Protein AF-A0A8D0GNV2-F1 (afdb_monomer_lite)

pLDDT: mean 75.54, std 15.0, range [44.06, 96.12]

Organism: Sphenodon punctatus (NCBI:txid8508)

InterPro domains:
  IPR001870 B30.2/SPRY domain [PS50188] (128-280)
  IPR003877 SPRY domain [PF00622] (202-280)
  IPR003879 Butyrophylin-like, SPRY domain [PR01407] (144-161)
  IPR003879 Butyrophylin-like, SPRY domain [PR01407] (161-178)
  IPR003879 Butyrophylin-like, SPRY domain [PR01407] (185-209)
  IPR003879 Butyrophylin-like, SPRY domain [PR01407] (215-228)
  IPR003879 Butyrophylin-like, SPRY domain [PR01407] (258-280)
  IPR006574 SPRY-associated [PF13765] (148-198)
  IPR006574 SPRY-associated [SM00589] (145-199)
  IPR013320 Concanavalin A-like lectin/glucanase domain superfamily [SSF49899] (143-280)
  IPR043136 B30.2/SPRY domain superfamily [G3DSA:2.60.120.920] (133-280)
  IPR050143 Tripartite motif-containing [PTHR24103] (1-280)

Structure (mmCIF, N/CA/C/O backbone):
data_AF-A0A8D0GNV2-F1
#
_entry.id   AF-A0A8D0GNV2-F1
#
loop_
_atom_site.group_PDB
_atom_site.id
_atom_site.type_symbol
_atom_site.label_atom_id
_atom_site.label_alt_id
_atom_site.label_comp_id
_atom_site.label_asym_id
_atom_site.label_entity_id
_atom_site.label_seq_id
_atom_site.pdbx_PDB_ins_code
_atom_site.Cartn_x
_atom_site.Cartn_y
_atom_site.Cartn_z
_atom_site.occupancy
_atom_site.B_iso_or_equiv
_atom_site.auth_seq_id
_atom_site.auth_comp_id
_atom_site.auth_asym_id
_atom_site.auth_atom_id
_atom_site.pdbx_PDB_model_num
ATOM 1 N N . MET A 1 1 ? 29.783 -13.322 25.923 1.00 49.00 1 MET A N 1
ATOM 2 C CA . MET A 1 1 ? 28.789 -13.256 24.825 1.00 49.00 1 MET A CA 1
ATOM 3 C C . MET A 1 1 ? 27.425 -13.725 25.307 1.00 49.00 1 MET A C 1
ATOM 5 O O . MET A 1 1 ? 26.490 -12.959 25.177 1.00 49.00 1 MET A O 1
ATOM 9 N N . HIS A 1 2 ? 27.331 -14.906 25.928 1.00 44.06 2 HIS A N 1
ATOM 10 C CA . HIS A 1 2 ? 26.087 -15.421 26.517 1.00 44.06 2 HIS A CA 1
ATOM 11 C C . HIS A 1 2 ? 25.470 -14.477 27.568 1.00 44.06 2 HIS A C 1
ATOM 13 O O . HIS A 1 2 ? 24.363 -14.003 27.370 1.00 44.06 2 HIS A O 1
ATOM 19 N N . GLN A 1 3 ? 26.258 -14.059 28.562 1.00 46.09 3 GLN A N 1
ATOM 20 C CA . GLN A 1 3 ? 25.832 -13.119 29.610 1.00 46.09 3 GLN A CA 1
ATOM 21 C C . GLN A 1 3 ? 25.296 -11.775 29.074 1.00 46.09 3 GLN A C 1
ATOM 23 O O . GLN A 1 3 ? 24.331 -11.229 29.586 1.00 46.09 3 GLN A O 1
ATOM 28 N N . PHE A 1 4 ? 25.877 -11.262 27.985 1.00 49.34 4 PHE A N 1
ATOM 29 C CA . PHE A 1 4 ? 25.400 -10.031 27.344 1.00 49.34 4 PHE A CA 1
ATOM 30 C C . PHE A 1 4 ? 24.047 -10.228 26.643 1.00 49.34 4 PHE A C 1
ATOM 32 O O . PHE A 1 4 ? 23.228 -9.316 26.616 1.00 49.34 4 PHE A O 1
ATOM 39 N N . LEU A 1 5 ? 23.808 -11.404 26.056 1.00 49.59 5 LEU A N 1
ATOM 40 C CA . LEU A 1 5 ? 22.528 -11.720 25.418 1.00 49.59 5 LEU A CA 1
ATOM 41 C C . LEU A 1 5 ? 21.425 -11.897 26.465 1.00 49.59 5 LEU A C 1
ATOM 43 O O . LEU A 1 5 ? 20.351 -11.336 26.282 1.00 49.59 5 LEU A O 1
ATOM 47 N N . GLU A 1 6 ? 21.724 -12.573 27.576 1.00 51.38 6 GLU A N 1
ATOM 48 C CA . GLU A 1 6 ? 20.807 -12.712 28.716 1.00 51.38 6 GLU A CA 1
ATOM 49 C C . GLU A 1 6 ? 20.430 -11.345 29.311 1.00 51.38 6 GLU A C 1
ATOM 51 O O . GLU A 1 6 ? 19.261 -11.086 29.591 1.00 51.38 6 GLU A O 1
ATOM 56 N N . GLU A 1 7 ? 21.387 -10.420 29.435 1.00 57.91 7 GLU A N 1
ATOM 57 C CA . GLU A 1 7 ? 21.119 -9.050 29.893 1.00 57.91 7 GLU A CA 1
ATOM 58 C C . GLU A 1 7 ? 20.207 -8.271 28.927 1.00 57.91 7 GLU A C 1
ATOM 60 O O . GLU A 1 7 ? 19.326 -7.529 29.368 1.00 57.91 7 GLU A O 1
ATOM 65 N N . GLN A 1 8 ? 20.384 -8.432 27.609 1.00 54.69 8 GLN A N 1
ATOM 66 C CA . GLN A 1 8 ? 19.533 -7.773 26.608 1.00 54.69 8 GLN A CA 1
ATOM 67 C C . GLN A 1 8 ? 18.125 -8.379 26.538 1.00 54.69 8 GLN A C 1
ATOM 69 O O . GLN A 1 8 ? 17.154 -7.642 26.368 1.00 54.69 8 GLN A O 1
ATOM 74 N N . GLU A 1 9 ? 18.005 -9.697 26.682 1.00 56.75 9 GLU A N 1
ATOM 75 C CA . GLU A 1 9 ? 16.727 -10.406 26.756 1.00 56.75 9 GLU A CA 1
ATOM 76 C C . GLU A 1 9 ? 15.942 -9.986 28.002 1.00 56.75 9 GLU A C 1
ATOM 78 O O . GLU A 1 9 ? 14.783 -9.585 27.896 1.00 56.75 9 GLU A O 1
ATOM 83 N N . CYS A 1 10 ? 16.600 -9.962 29.164 1.00 63.47 10 CYS A N 1
ATOM 84 C CA . CYS A 1 10 ? 15.999 -9.520 30.419 1.00 63.47 10 CYS A CA 1
ATOM 85 C C . CYS A 1 10 ? 15.503 -8.066 30.324 1.00 63.47 10 CYS A C 1
ATOM 87 O O . CYS A 1 10 ? 14.375 -7.760 30.711 1.00 63.47 10 CYS A O 1
ATOM 89 N N . LEU A 1 11 ? 16.291 -7.174 29.711 1.00 67.88 11 LEU A N 1
ATOM 90 C CA . LEU A 1 11 ? 15.890 -5.785 29.482 1.00 67.88 11 LEU A CA 1
ATOM 91 C C . LEU A 1 11 ? 14.665 -5.666 28.559 1.00 67.88 11 LEU A C 1
ATOM 93 O O . LEU A 1 11 ? 13.781 -4.849 28.816 1.00 67.88 11 LEU A O 1
ATOM 97 N N . LEU A 1 12 ? 14.603 -6.458 27.485 1.00 62.22 12 LEU A N 1
ATOM 98 C CA . LEU A 1 12 ? 13.463 -6.457 26.563 1.00 62.22 12 LEU A CA 1
ATOM 99 C C . LEU A 1 12 ? 12.192 -6.997 27.222 1.00 62.22 12 LEU A C 1
ATOM 101 O O . LEU A 1 12 ? 11.120 -6.443 26.985 1.00 62.22 12 LEU A O 1
ATOM 105 N N . LEU A 1 13 ? 12.310 -8.026 28.063 1.00 63.78 13 LEU A N 1
ATOM 106 C CA . LEU A 1 13 ? 11.188 -8.595 28.811 1.00 63.78 13 LEU A CA 1
ATOM 107 C C . LEU A 1 13 ? 10.613 -7.603 29.823 1.00 63.78 13 LEU A C 1
ATOM 109 O O . LEU A 1 13 ? 9.397 -7.435 29.874 1.00 63.78 13 LEU A O 1
ATOM 113 N N . VAL A 1 14 ? 11.470 -6.894 30.566 1.00 73.75 14 VAL A N 1
ATOM 114 C CA . VAL A 1 14 ? 11.032 -5.830 31.487 1.00 73.75 14 VAL A CA 1
ATOM 115 C C . VAL A 1 14 ? 10.294 -4.732 30.722 1.00 73.75 14 VAL A C 1
ATOM 117 O O . VAL A 1 14 ? 9.175 -4.373 31.076 1.00 73.75 14 VAL A O 1
ATOM 120 N N . GLN A 1 15 ? 10.873 -4.258 29.616 1.00 69.38 15 GLN A N 1
ATOM 121 C CA . GLN A 1 15 ? 10.256 -3.226 28.781 1.00 69.38 15 GLN A CA 1
ATOM 122 C C . GLN A 1 15 ? 8.901 -3.678 28.200 1.00 69.38 15 GLN A C 1
ATOM 124 O O . GLN A 1 15 ? 7.963 -2.881 28.134 1.00 69.38 15 GLN A O 1
ATOM 129 N N . LEU A 1 16 ? 8.784 -4.941 27.780 1.00 66.00 16 LEU A N 1
ATOM 130 C CA . LEU A 1 16 ? 7.538 -5.500 27.254 1.00 66.00 16 LEU A CA 1
ATOM 131 C C . LEU A 1 16 ? 6.464 -5.619 28.345 1.00 66.00 16 LEU A C 1
ATOM 133 O O . LEU A 1 16 ? 5.314 -5.274 28.086 1.00 66.00 16 LEU A O 1
ATOM 137 N N . GLY A 1 17 ? 6.847 -6.044 29.552 1.00 68.69 17 GLY A N 1
ATOM 138 C CA . GLY A 1 17 ? 5.957 -6.095 30.713 1.00 68.69 17 GLY A CA 1
ATOM 139 C C . GLY A 1 17 ? 5.399 -4.717 31.072 1.00 68.69 17 GLY A C 1
ATOM 140 O O . GLY A 1 17 ? 4.187 -4.551 31.162 1.00 68.69 17 GLY A O 1
ATOM 141 N N . GLU A 1 18 ? 6.261 -3.698 31.151 1.00 75.88 18 GLU A N 1
ATOM 142 C CA . GLU A 1 18 ? 5.845 -2.308 31.399 1.00 75.88 18 GLU A CA 1
ATOM 143 C C . GLU A 1 18 ? 4.880 -1.781 30.324 1.00 75.88 18 GLU A C 1
ATOM 145 O O . GLU A 1 18 ? 3.947 -1.034 30.620 1.00 75.88 18 GLU A O 1
ATOM 150 N N . PHE A 1 19 ? 5.101 -2.144 29.056 1.00 71.62 19 PHE A N 1
ATOM 151 C CA . PHE A 1 19 ? 4.209 -1.756 27.964 1.00 71.62 19 PHE A CA 1
ATOM 152 C C . PHE A 1 19 ? 2.857 -2.476 28.041 1.00 71.62 19 PHE A C 1
ATOM 154 O O . PHE A 1 19 ? 1.821 -1.860 27.791 1.00 71.62 19 PHE A O 1
ATOM 161 N N . GLN A 1 20 ? 2.852 -3.762 28.400 1.00 68.81 20 GLN A N 1
ATOM 162 C CA . GLN A 1 20 ? 1.623 -4.529 28.575 1.00 68.81 20 GLN A CA 1
ATOM 163 C C . GLN A 1 20 ? 0.773 -3.970 29.725 1.00 68.81 20 GLN A C 1
ATOM 165 O O . GLN A 1 20 ? -0.426 -3.776 29.540 1.00 68.81 20 GLN A O 1
ATOM 170 N N . GLU A 1 21 ? 1.379 -3.637 30.866 1.00 78.75 21 GLU A N 1
ATOM 171 C CA . GLU A 1 21 ? 0.668 -3.010 31.990 1.00 78.75 21 GLU A CA 1
ATOM 172 C C . GLU A 1 21 ? 0.042 -1.660 31.601 1.00 78.75 21 GLU A C 1
ATOM 174 O O . GLU A 1 21 ? -1.096 -1.361 31.973 1.00 78.75 21 GLU A O 1
ATOM 179 N N . GLU A 1 22 ? 0.755 -0.841 30.821 1.00 75.50 22 GLU A N 1
ATOM 180 C CA . GLU A 1 22 ? 0.237 0.439 30.323 1.00 75.50 22 GLU A CA 1
ATOM 181 C C . GLU A 1 22 ? -0.945 0.238 29.360 1.00 75.50 22 GLU A C 1
ATOM 183 O O . GLU A 1 22 ? -1.952 0.942 29.464 1.00 75.50 22 GLU A O 1
ATOM 188 N N . LEU A 1 23 ? -0.861 -0.761 28.474 1.00 72.12 23 LEU A N 1
ATOM 189 C CA . LEU A 1 23 ? -1.941 -1.123 27.556 1.00 72.12 23 LEU A CA 1
ATOM 190 C C . LEU A 1 23 ? -3.187 -1.609 28.308 1.00 72.12 23 LEU A C 1
ATOM 192 O O . LEU A 1 23 ? -4.300 -1.180 28.001 1.00 72.12 23 LEU A O 1
ATOM 196 N N . GLU A 1 24 ? -3.012 -2.484 29.299 1.00 75.94 24 GLU A N 1
ATOM 197 C CA . GLU A 1 24 ? -4.107 -2.991 30.131 1.00 75.94 24 GLU A CA 1
ATOM 198 C C . GLU A 1 24 ? -4.775 -1.858 30.921 1.00 75.94 24 GLU A C 1
ATOM 200 O O . GLU A 1 24 ? -6.005 -1.802 31.023 1.00 75.94 24 GLU A O 1
ATOM 205 N N . LYS A 1 25 ? -3.983 -0.905 31.426 1.00 82.62 25 LYS A N 1
ATOM 206 C CA . LYS A 1 25 ? -4.495 0.287 32.106 1.00 82.62 25 LYS A CA 1
ATOM 207 C C . LYS A 1 25 ? -5.328 1.166 31.170 1.00 82.62 25 LYS A C 1
ATOM 209 O O . LYS A 1 25 ? -6.429 1.560 31.553 1.00 82.62 25 LYS A O 1
ATOM 214 N N . GLU A 1 26 ? -4.842 1.447 29.961 1.00 77.69 26 GLU A N 1
ATOM 215 C CA . GLU A 1 26 ? -5.563 2.277 28.984 1.00 77.69 26 GLU A CA 1
ATOM 216 C C . GLU A 1 26 ? -6.856 1.596 28.510 1.00 77.69 26 GLU A C 1
ATOM 218 O O . GLU A 1 26 ? -7.910 2.230 28.453 1.00 77.69 26 GLU A O 1
ATOM 223 N N . GLN A 1 27 ? -6.821 0.283 28.256 1.00 70.44 27 GLN A N 1
ATOM 224 C CA . GLN A 1 27 ? -8.027 -0.484 27.930 1.00 70.44 27 GLN A CA 1
ATOM 225 C C . GLN A 1 27 ? -9.060 -0.433 29.055 1.00 70.44 27 GLN A C 1
ATOM 227 O O . GLN A 1 27 ? -10.246 -0.230 28.790 1.00 70.44 27 GLN A O 1
ATOM 232 N N . LYS A 1 28 ? -8.622 -0.585 30.310 1.00 80.88 28 LYS A N 1
ATOM 233 C CA . LYS A 1 28 ? -9.506 -0.513 31.474 1.00 80.88 28 LYS A CA 1
ATOM 234 C C . LYS A 1 28 ? -10.138 0.870 31.621 1.00 80.88 28 LYS A C 1
ATOM 236 O O . LYS A 1 28 ? -11.340 0.950 31.851 1.00 80.88 28 LYS A O 1
ATOM 241 N N . GLU A 1 29 ? -9.362 1.938 31.448 1.00 81.19 29 GLU A N 1
ATOM 242 C CA . GLU A 1 29 ? -9.859 3.317 31.523 1.00 81.19 29 GLU A CA 1
ATOM 243 C C . GLU A 1 29 ? -10.860 3.633 30.398 1.00 81.19 29 GLU A C 1
ATOM 245 O O . GLU A 1 29 ? -11.900 4.259 30.627 1.00 81.19 29 GLU A O 1
ATOM 250 N N . ASN A 1 30 ? -10.595 3.150 29.184 1.00 74.12 30 ASN A N 1
ATOM 251 C CA . ASN A 1 30 ? -11.518 3.294 28.059 1.00 74.12 30 ASN A CA 1
ATOM 252 C C . ASN A 1 30 ? -12.811 2.504 28.284 1.00 74.12 30 ASN A C 1
ATOM 254 O O . ASN A 1 30 ? -13.896 3.018 28.018 1.00 74.12 30 ASN A O 1
ATOM 258 N N . ALA A 1 31 ? -12.716 1.286 28.825 1.00 78.38 31 ALA A N 1
ATOM 259 C CA . ALA A 1 31 ? -13.884 0.486 29.174 1.00 78.38 31 ALA A CA 1
ATOM 260 C C . ALA A 1 31 ? -14.742 1.169 30.251 1.00 78.38 31 ALA A C 1
ATOM 262 O O . ALA A 1 31 ? -15.967 1.172 30.133 1.00 78.38 31 ALA A O 1
ATOM 263 N N . THR A 1 32 ? -14.126 1.791 31.266 1.00 83.94 32 THR A N 1
ATOM 264 C CA . THR A 1 32 ? -14.870 2.548 32.286 1.00 83.94 32 THR A CA 1
ATOM 265 C C . THR A 1 32 ? -15.568 3.770 31.697 1.00 83.94 32 THR A C 1
ATOM 267 O O . THR A 1 32 ? -16.759 3.937 31.937 1.00 83.94 32 THR A O 1
ATOM 270 N N . LYS A 1 33 ? -14.885 4.559 30.853 1.00 80.69 33 LYS A N 1
ATOM 271 C CA . LYS A 1 33 ? -15.487 5.729 30.186 1.00 80.69 33 LYS A CA 1
ATOM 272 C C . LYS A 1 33 ? -16.667 5.332 29.299 1.00 80.69 33 LYS A C 1
ATOM 274 O O . LYS A 1 33 ? -17.741 5.914 29.399 1.00 80.69 33 LYS A O 1
ATOM 279 N N . LEU A 1 34 ? -16.503 4.283 28.492 1.00 79.12 34 LEU A N 1
ATOM 280 C CA . LEU A 1 34 ? -17.577 3.780 27.635 1.00 79.12 34 LEU A CA 1
ATOM 281 C C . LEU A 1 34 ? -18.763 3.255 28.461 1.00 79.12 34 LEU A C 1
ATOM 283 O O . LEU A 1 34 ? -19.917 3.461 28.096 1.00 79.12 34 LEU A O 1
ATOM 287 N N . SER A 1 35 ? -18.496 2.598 29.592 1.00 85.62 35 SER A N 1
ATOM 288 C CA . SER A 1 35 ? -19.536 2.125 30.512 1.00 85.62 35 SER A CA 1
ATOM 289 C C . SER A 1 35 ? -20.326 3.278 31.143 1.00 85.62 35 SER A C 1
ATOM 291 O O . SER A 1 35 ? -21.547 3.181 31.293 1.00 85.62 35 SER A O 1
ATOM 293 N N . GLU A 1 36 ? -19.655 4.372 31.504 1.00 85.75 36 GLU A N 1
ATOM 294 C CA . GLU A 1 36 ? -20.291 5.591 32.017 1.00 85.75 36 GLU A CA 1
ATOM 295 C C . GLU A 1 36 ? -21.172 6.254 30.948 1.00 85.75 36 GLU A C 1
ATOM 297 O O . GLU A 1 36 ? -22.325 6.582 31.229 1.00 85.75 36 GLU A O 1
ATOM 302 N N . GLU A 1 37 ? -20.690 6.359 29.706 1.00 82.19 37 GLU A N 1
ATOM 303 C CA . GLU A 1 37 ? -21.467 6.891 28.579 1.00 82.19 37 GLU A CA 1
ATOM 304 C C . GLU A 1 37 ? -22.701 6.036 28.261 1.00 82.19 37 GLU A C 1
ATOM 306 O O . GLU A 1 37 ? -23.799 6.571 28.089 1.00 82.19 37 GLU A O 1
ATOM 311 N N . ILE A 1 38 ? -22.551 4.705 28.231 1.00 83.62 38 ILE A N 1
ATOM 312 C CA . ILE A 1 38 ? -23.672 3.774 28.029 1.00 83.62 38 ILE A CA 1
ATOM 313 C C . ILE A 1 38 ? -24.705 3.931 29.150 1.00 83.62 38 ILE A C 1
ATOM 315 O O . ILE A 1 38 ? -25.908 3.934 28.878 1.00 83.62 38 ILE A O 1
ATOM 319 N N . SER A 1 39 ? -24.257 4.086 30.398 1.00 88.44 39 SER A N 1
ATOM 320 C CA . SER A 1 39 ? -25.148 4.278 31.549 1.00 88.44 39 SER A CA 1
ATOM 321 C C . SER A 1 39 ? -25.913 5.597 31.444 1.00 88.44 39 SER A C 1
ATOM 323 O O . SER A 1 39 ? -27.137 5.607 31.571 1.00 88.44 39 SER A O 1
ATOM 325 N N . HIS A 1 40 ? -25.214 6.686 31.114 1.00 84.81 40 HIS A N 1
ATOM 326 C CA . HIS A 1 40 ? -25.816 8.000 30.903 1.00 84.81 40 HIS A CA 1
ATOM 327 C C . HIS A 1 40 ? -26.850 7.987 29.765 1.00 84.81 40 HIS A C 1
ATOM 329 O O . HIS A 1 40 ? -27.953 8.516 29.917 1.00 84.81 40 HIS A O 1
ATOM 335 N N . LEU A 1 41 ? -26.539 7.332 28.641 1.00 84.19 41 LEU A N 1
ATOM 336 C CA . LEU A 1 41 ? -27.485 7.177 27.536 1.00 84.19 41 LEU A CA 1
ATOM 337 C C . LEU A 1 41 ? -28.702 6.335 27.948 1.00 84.19 41 LEU A C 1
ATOM 339 O O . LEU A 1 41 ? -29.831 6.672 27.593 1.00 84.19 41 LEU A O 1
ATOM 343 N N . GLY A 1 42 ? -28.488 5.273 28.728 1.00 87.44 42 GLY A N 1
ATOM 344 C CA . GLY A 1 42 ? -29.561 4.456 29.292 1.00 87.44 42 GLY A CA 1
ATOM 345 C C . GLY A 1 42 ? -30.520 5.260 30.175 1.00 87.44 42 GLY A C 1
ATOM 346 O O . GLY A 1 42 ? -31.734 5.083 30.076 1.00 87.44 42 GLY A O 1
ATOM 347 N N . ASP A 1 43 ? -30.004 6.179 30.990 1.00 88.38 43 ASP A N 1
ATOM 348 C CA . ASP A 1 43 ? -30.827 7.053 31.833 1.00 88.38 43 ASP A CA 1
ATOM 349 C C . ASP A 1 43 ? -31.626 8.071 31.011 1.00 88.38 43 ASP A C 1
ATOM 351 O O . ASP A 1 43 ? -32.818 8.263 31.265 1.00 88.38 43 ASP A O 1
ATOM 355 N N . LEU A 1 44 ? -31.018 8.655 29.972 1.00 85.69 44 LEU A N 1
ATOM 356 C CA . LEU A 1 44 ? -31.719 9.542 29.037 1.00 85.69 44 LEU A CA 1
ATOM 357 C C . LEU A 1 44 ? -32.852 8.818 28.298 1.00 85.69 44 LEU A C 1
ATOM 359 O O . LEU A 1 44 ? -33.944 9.371 28.163 1.00 85.69 44 LEU A O 1
ATOM 363 N N . ILE A 1 45 ? -32.621 7.580 27.847 1.00 87.88 45 ILE A N 1
ATOM 364 C CA . ILE A 1 45 ? -33.651 6.761 27.191 1.00 87.88 45 ILE A CA 1
ATOM 365 C C . ILE A 1 45 ? -34.820 6.519 28.148 1.00 87.88 45 ILE A C 1
ATOM 367 O O . ILE A 1 45 ? -35.962 6.800 27.784 1.00 87.88 45 ILE A O 1
ATOM 371 N N . ARG A 1 46 ? -34.547 6.083 29.386 1.00 89.94 46 ARG A N 1
ATOM 372 C CA . ARG A 1 46 ? -35.592 5.859 30.402 1.00 89.94 46 ARG A CA 1
ATOM 373 C C . ARG A 1 46 ? -36.394 7.124 30.687 1.00 89.94 46 ARG A C 1
ATOM 375 O O . ARG A 1 46 ? -37.611 7.057 30.840 1.00 89.94 46 ARG A O 1
ATOM 382 N N . GLU A 1 47 ? -35.734 8.278 30.756 1.00 87.19 47 GLU A N 1
ATOM 383 C CA . GLU A 1 47 ? -36.416 9.554 30.959 1.00 87.19 47 GLU A CA 1
ATOM 384 C C . GLU A 1 47 ? -37.336 9.899 29.781 1.00 87.19 47 GLU A C 1
ATOM 386 O O . GLU A 1 47 ? -38.483 10.302 29.995 1.00 87.19 47 GLU A O 1
ATOM 391 N N . MET A 1 48 ? -36.871 9.707 28.542 1.00 84.88 48 MET A N 1
ATOM 392 C CA . MET A 1 48 ? -37.694 9.932 27.353 1.00 84.88 48 MET A CA 1
ATOM 393 C C . MET A 1 48 ? -38.891 8.976 27.289 1.00 84.88 48 MET A C 1
ATOM 395 O O . MET A 1 48 ? -40.007 9.415 27.003 1.00 84.88 48 MET A O 1
ATOM 399 N N . GLU A 1 49 ? -38.690 7.693 27.593 1.00 88.62 49 GLU A N 1
ATOM 400 C CA . GLU A 1 49 ? -39.761 6.694 27.663 1.00 88.62 49 GLU A CA 1
ATOM 401 C C . GLU A 1 49 ? -40.792 7.055 28.739 1.00 88.62 49 GLU A C 1
ATOM 403 O O . GLU A 1 49 ? -41.995 7.033 28.477 1.00 88.62 49 GLU A O 1
ATOM 408 N N . ALA A 1 50 ? -40.344 7.473 29.928 1.00 88.56 50 ALA A N 1
ATOM 409 C CA . ALA A 1 50 ? -41.229 7.904 31.006 1.00 88.56 50 ALA A CA 1
ATOM 410 C C . ALA A 1 50 ? -42.040 9.152 30.627 1.00 88.56 50 ALA A C 1
ATOM 412 O O . ALA A 1 50 ? -43.230 9.220 30.931 1.00 88.56 50 ALA A O 1
ATOM 413 N N . LYS A 1 51 ? -41.428 10.129 29.940 1.00 86.44 51 LYS A N 1
ATOM 414 C CA . LYS A 1 51 ? -42.130 11.323 29.441 1.00 86.44 51 LYS A CA 1
ATOM 415 C C . LYS A 1 51 ? -43.158 10.968 28.366 1.00 86.44 51 LYS A C 1
ATOM 417 O O . LYS A 1 51 ? -44.257 11.512 28.403 1.00 86.44 51 LYS A O 1
ATOM 422 N N . HIS A 1 52 ? -42.853 10.039 27.458 1.00 84.12 52 HIS A N 1
ATOM 423 C CA . HIS A 1 52 ? -43.803 9.583 26.435 1.00 84.12 52 HIS A CA 1
ATOM 424 C C . HIS A 1 52 ? -45.085 8.975 27.032 1.00 84.12 52 HIS A C 1
ATOM 426 O O . HIS A 1 52 ? -46.161 9.148 26.466 1.00 84.12 52 HIS A O 1
ATOM 432 N N . GLN A 1 53 ? -44.988 8.313 28.188 1.00 91.06 53 GLN A N 1
ATOM 433 C CA . GLN A 1 53 ? -46.136 7.705 28.872 1.00 91.06 53 GLN A CA 1
ATOM 434 C C . GLN A 1 53 ? -47.009 8.711 29.650 1.00 91.06 53 GLN A C 1
ATOM 436 O O . GLN A 1 53 ? -48.030 8.329 30.224 1.00 91.06 53 GLN A O 1
ATOM 441 N N . GLN A 1 54 ? -46.630 9.993 29.715 1.00 90.06 54 GLN A N 1
ATOM 442 C CA . GLN A 1 54 ? -47.373 10.999 30.479 1.00 90.06 54 GLN A CA 1
ATOM 443 C C . GLN A 1 54 ? -48.570 11.570 29.703 1.00 90.06 54 GLN A C 1
ATOM 445 O O . GLN A 1 54 ? -48.541 11.663 28.475 1.00 90.06 54 GLN A O 1
ATOM 450 N N . PRO A 1 55 ? -49.618 12.041 30.406 1.00 91.06 55 PRO A N 1
ATOM 451 C CA . PRO A 1 55 ? -50.708 12.770 29.772 1.00 91.06 55 PRO A CA 1
ATOM 452 C C . PRO A 1 55 ? -50.207 14.075 29.131 1.00 91.06 55 PRO A C 1
ATOM 454 O O . PRO A 1 55 ? -49.296 14.733 29.642 1.00 91.06 55 PRO A O 1
ATOM 457 N N . ALA A 1 56 ? -50.837 14.483 28.025 1.00 87.88 56 ALA A N 1
ATOM 458 C CA . ALA A 1 56 ? -50.361 15.577 27.171 1.00 87.88 56 ALA A CA 1
ATOM 459 C C . ALA A 1 56 ? -50.138 16.915 27.905 1.00 87.88 56 ALA A C 1
ATOM 461 O O . ALA A 1 56 ? -49.237 17.673 27.553 1.00 87.88 56 ALA A O 1
ATOM 462 N N . ASN A 1 57 ? -50.927 17.206 28.942 1.00 87.19 57 ASN A N 1
ATOM 463 C CA . ASN A 1 57 ? -50.796 18.435 29.727 1.00 87.19 57 ASN A CA 1
ATOM 464 C C . ASN A 1 57 ? -49.505 18.493 30.563 1.00 87.19 57 ASN A C 1
ATOM 466 O O . ASN A 1 57 ? -48.962 19.580 30.728 1.00 87.19 57 ASN A O 1
ATOM 470 N N . ILE A 1 58 ? -49.011 17.356 31.069 1.00 83.88 58 ILE A N 1
ATOM 471 C CA . ILE A 1 58 ? -47.753 17.266 31.830 1.00 83.88 58 ILE A CA 1
ATOM 472 C C . ILE A 1 58 ? -46.561 17.174 30.874 1.00 83.88 58 ILE A C 1
ATOM 474 O O . ILE A 1 58 ? -45.542 17.831 31.077 1.00 83.88 58 ILE A O 1
ATOM 478 N N . PHE A 1 59 ? -46.712 16.423 29.779 1.00 86.31 59 PHE A N 1
ATOM 479 C CA . PHE A 1 59 ? -45.684 16.291 28.748 1.00 86.31 59 PHE A CA 1
ATOM 480 C C . PHE A 1 59 ? -45.241 17.657 28.194 1.00 86.31 59 PHE A C 1
ATOM 482 O O . PHE A 1 59 ? -44.048 17.954 28.138 1.00 86.31 59 PHE A O 1
ATOM 489 N N . LEU A 1 60 ? -46.197 18.523 27.839 1.00 87.00 60 LEU A N 1
ATOM 490 C CA . LEU A 1 60 ? -45.910 19.815 27.207 1.00 87.00 60 LEU A CA 1
ATOM 491 C C . LEU A 1 60 ? -45.254 20.850 28.138 1.00 87.00 60 LEU A C 1
ATOM 493 O O . LEU A 1 60 ? -44.674 21.808 27.629 1.00 87.00 60 LEU A O 1
ATOM 497 N N . GLN A 1 61 ? -45.317 20.680 29.465 1.00 85.00 61 GLN A N 1
ATOM 498 C CA . GLN A 1 61 ? -44.710 21.626 30.412 1.00 85.00 61 GLN A CA 1
ATOM 499 C C . GLN A 1 61 ? -43.178 21.523 30.434 1.00 85.00 61 GLN A C 1
ATOM 501 O O . GLN A 1 61 ? -42.498 22.548 30.447 1.00 85.00 61 GLN A O 1
ATOM 506 N N . ASP A 1 62 ? -42.639 20.302 30.340 1.00 81.56 62 ASP A N 1
ATOM 507 C CA . ASP A 1 62 ? -41.215 20.045 30.600 1.00 81.56 62 ASP A CA 1
ATOM 508 C C . ASP A 1 62 ? -40.442 19.475 29.404 1.00 81.56 62 ASP A C 1
ATOM 510 O O . ASP A 1 62 ? -39.216 19.409 29.443 1.00 81.56 62 ASP A O 1
ATOM 514 N N . ILE A 1 63 ? -41.108 19.055 28.321 1.00 82.56 63 ILE A N 1
ATOM 515 C CA . ILE A 1 63 ? -40.433 18.344 27.218 1.00 82.56 63 ILE A CA 1
ATOM 516 C C . ILE A 1 63 ? -39.261 19.132 26.618 1.00 82.56 63 ILE A C 1
ATOM 518 O O . ILE A 1 63 ? -38.258 18.555 26.204 1.00 82.56 63 ILE A O 1
ATOM 522 N N . LYS A 1 64 ? -39.348 20.466 26.613 1.00 83.12 64 LYS A N 1
ATOM 523 C CA . LYS A 1 64 ? -38.307 21.341 26.067 1.00 83.12 64 LYS A CA 1
ATOM 524 C C . LYS A 1 64 ? -37.003 21.273 26.869 1.00 83.12 64 LYS A C 1
ATOM 526 O O . LYS A 1 64 ? -35.933 21.311 26.264 1.00 83.12 64 LYS A O 1
ATOM 531 N N . SER A 1 65 ? -37.073 21.171 28.198 1.00 83.50 65 SER A N 1
ATOM 532 C CA . SER A 1 65 ? -35.875 21.068 29.040 1.00 83.50 65 SER A CA 1
ATOM 533 C C . SER A 1 65 ? -35.240 19.681 28.907 1.00 83.50 65 SER A C 1
ATOM 535 O O . SER A 1 65 ? -34.030 19.594 28.696 1.00 83.50 65 SER A O 1
ATOM 537 N N . THR A 1 66 ? -36.048 18.616 28.884 1.00 80.81 66 THR A N 1
ATOM 538 C CA . THR A 1 66 ? -35.583 17.245 28.616 1.00 80.81 66 THR A CA 1
ATOM 539 C C . THR A 1 66 ? -34.896 17.140 27.250 1.00 80.81 66 THR A C 1
ATOM 541 O O . THR A 1 66 ? -33.767 16.659 27.176 1.00 80.81 66 THR A O 1
ATOM 544 N N . LEU A 1 67 ? -35.501 17.684 26.186 1.00 80.62 67 LEU A N 1
ATOM 545 C CA . LEU A 1 67 ? -34.915 17.666 24.840 1.00 80.62 67 LEU A CA 1
ATOM 546 C C . LEU A 1 67 ? -33.610 18.475 24.764 1.00 80.62 67 LEU A C 1
ATOM 548 O O . LEU A 1 67 ? -32.679 18.105 24.060 1.00 80.62 67 LEU A O 1
ATOM 552 N N . SER A 1 68 ? -33.515 19.589 25.497 1.00 77.75 68 SER A N 1
ATOM 553 C CA . SER A 1 68 ? -32.279 20.380 25.548 1.00 77.75 68 SER A CA 1
ATOM 554 C C . SER A 1 68 ? -31.132 19.644 26.247 1.00 77.75 68 SER A C 1
ATOM 556 O O . SER A 1 68 ? -29.978 19.812 25.860 1.00 77.75 68 SER A O 1
ATOM 558 N N . ARG A 1 69 ? -31.451 18.792 27.230 1.00 75.31 69 ARG A N 1
ATOM 559 C CA . ARG A 1 69 ? -30.483 17.962 27.951 1.00 75.31 69 ARG A CA 1
ATOM 560 C C . ARG A 1 69 ? -30.029 16.760 27.125 1.00 75.31 69 ARG A C 1
ATOM 562 O O . ARG A 1 69 ? -28.849 16.448 27.148 1.00 75.31 69 ARG A O 1
ATOM 569 N N . SER A 1 70 ? -30.919 16.147 26.342 1.00 69.12 70 SER A N 1
ATOM 570 C CA . SER A 1 70 ? -30.555 15.051 25.431 1.00 69.12 70 SER A CA 1
ATOM 571 C C . SER A 1 70 ? -29.729 15.511 24.223 1.00 69.12 70 SER A C 1
ATOM 573 O O . SER A 1 70 ? -28.999 14.719 23.641 1.00 69.12 70 SER A O 1
ATOM 575 N N . ASN A 1 71 ? -29.857 16.780 23.820 1.00 64.44 71 ASN A N 1
ATOM 576 C CA . A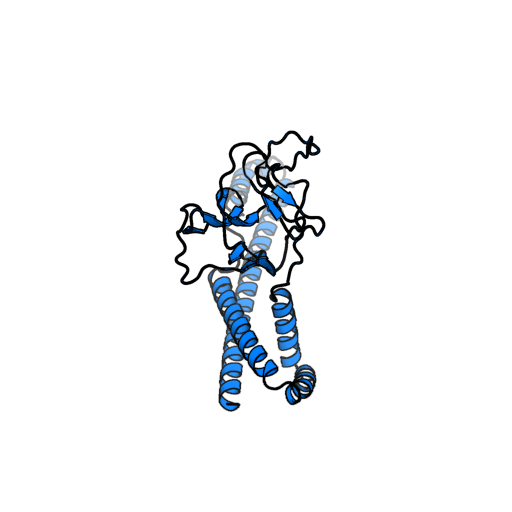SN A 1 71 ? -29.180 17.333 22.640 1.00 64.44 71 ASN A CA 1
ATOM 577 C C . ASN A 1 71 ? -27.797 17.939 22.956 1.00 64.44 71 ASN A C 1
ATOM 579 O O . ASN A 1 71 ? -27.077 18.353 22.047 1.00 64.44 71 ASN A O 1
ATOM 583 N N . ARG A 1 72 ? -27.421 18.020 24.240 1.00 58.62 72 ARG A N 1
ATOM 584 C CA . ARG A 1 72 ? -26.100 18.475 24.681 1.00 58.62 72 ARG A CA 1
ATOM 585 C C . ARG A 1 72 ? -25.182 17.253 24.807 1.00 58.62 72 ARG A C 1
ATOM 587 O O . ARG A 1 72 ? -25.272 16.513 25.773 1.00 58.62 72 ARG A O 1
ATOM 594 N N . GLU A 1 73 ? -24.311 17.086 23.810 1.00 56.12 73 GLU A N 1
ATOM 595 C CA . GLU A 1 73 ? -23.024 16.369 23.920 1.00 56.12 73 GLU A CA 1
ATOM 596 C C . GLU A 1 73 ? -23.070 14.832 24.076 1.00 56.12 73 GLU A C 1
ATOM 598 O O . GLU A 1 73 ? -22.701 14.301 25.114 1.00 56.12 73 GLU A O 1
ATOM 603 N N . VAL A 1 74 ? -23.406 14.079 23.016 1.00 52.47 74 VAL A N 1
ATOM 604 C CA . VAL A 1 74 ? -23.228 12.598 23.010 1.00 52.47 74 VAL A CA 1
ATOM 605 C C . VAL A 1 74 ? -22.106 12.121 22.070 1.00 52.47 74 VAL A C 1
ATOM 607 O O . VAL A 1 74 ? -21.944 10.934 21.832 1.00 52.47 74 VAL A O 1
ATOM 610 N N . PHE A 1 75 ? -21.265 13.016 21.544 1.00 47.25 75 PHE A N 1
ATOM 611 C CA . PHE A 1 75 ? -20.123 12.601 20.714 1.00 47.25 75 PHE A CA 1
ATOM 612 C C . PHE A 1 75 ? -18.858 13.388 21.047 1.00 47.25 75 PHE A C 1
ATOM 614 O O . PHE A 1 75 ? -18.279 14.062 20.193 1.00 47.25 75 PHE A O 1
ATOM 621 N N . HIS A 1 76 ? -18.399 13.289 22.293 1.00 50.69 76 HIS A N 1
ATOM 622 C CA . HIS A 1 76 ? -16.989 13.535 22.557 1.00 50.69 76 H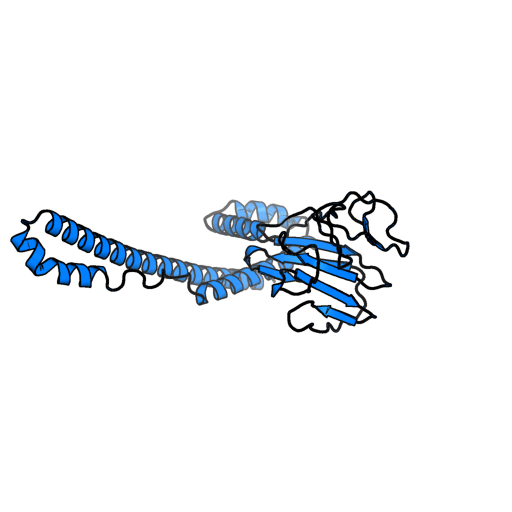IS A CA 1
ATOM 623 C C . HIS A 1 76 ? -16.216 12.279 22.169 1.00 50.69 76 HIS A C 1
ATOM 625 O O . HIS A 1 76 ? -16.353 11.238 22.787 1.00 50.69 76 HIS A O 1
ATOM 631 N N . GLN A 1 77 ? -15.502 12.408 21.047 1.00 57.28 77 GLN A N 1
ATOM 632 C CA . GLN A 1 77 ? -14.424 11.558 20.539 1.00 57.28 77 GLN A CA 1
ATOM 633 C C . GLN A 1 77 ? -14.234 10.230 21.281 1.00 57.28 77 GLN A C 1
ATOM 635 O O . GLN A 1 77 ? -13.659 10.202 22.367 1.00 57.28 77 GLN A O 1
ATOM 640 N N . LEU A 1 78 ? -14.627 9.135 20.618 1.00 48.59 78 LEU A N 1
ATOM 641 C CA . LEU A 1 78 ? -14.164 7.789 20.950 1.00 48.59 78 LEU A CA 1
ATOM 642 C C . LEU A 1 78 ? -12.666 7.875 21.286 1.00 48.59 78 LEU A C 1
ATOM 644 O O . LEU A 1 78 ? -11.939 8.454 20.466 1.00 48.59 78 LEU A O 1
ATOM 648 N N . PRO A 1 79 ? -12.192 7.363 22.436 1.00 54.00 79 PRO A N 1
ATOM 649 C CA . PRO A 1 79 ? -10.773 7.390 22.741 1.00 54.00 79 PRO A CA 1
ATOM 650 C C . PRO A 1 79 ? -10.045 6.626 21.634 1.00 54.00 79 PRO A C 1
ATOM 652 O O . PRO A 1 79 ? -10.092 5.398 21.560 1.00 54.00 79 PRO A O 1
ATOM 655 N N . GLY A 1 80 ? -9.447 7.363 20.699 1.00 56.34 80 GLY A N 1
ATOM 656 C CA . GLY A 1 80 ? -8.500 6.792 19.760 1.00 56.34 80 GLY A CA 1
ATOM 657 C C . GLY A 1 80 ? -7.349 6.212 20.568 1.00 56.34 80 GLY A C 1
ATOM 658 O O . GLY A 1 80 ? -7.028 6.728 21.640 1.00 56.34 80 GLY A O 1
ATOM 659 N N . ILE A 1 81 ? -6.742 5.140 20.063 1.00 58.34 81 ILE A N 1
ATOM 660 C CA . ILE A 1 8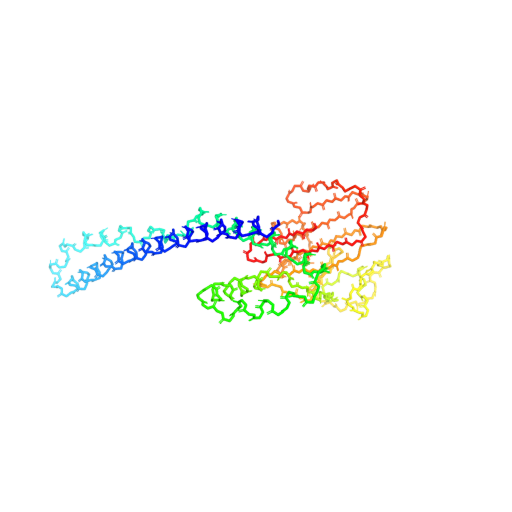1 ? -5.533 4.566 20.660 1.00 58.34 81 ILE A CA 1
ATOM 661 C C . ILE A 1 81 ? -4.538 5.709 20.897 1.00 58.34 81 ILE A C 1
ATOM 663 O O . ILE A 1 81 ? -4.297 6.515 19.992 1.00 58.34 81 ILE A O 1
ATOM 667 N N . SER A 1 82 ? -3.994 5.815 22.113 1.00 67.12 82 SER A N 1
ATOM 668 C CA . SER A 1 82 ? -3.040 6.866 22.447 1.00 67.12 82 SER A CA 1
ATOM 669 C C . SER A 1 82 ? -1.891 6.897 21.433 1.00 67.12 82 SER A C 1
ATOM 671 O O . SER A 1 82 ? -1.158 5.922 21.256 1.00 67.12 82 SER A O 1
ATOM 673 N N . ILE A 1 83 ? -1.679 8.053 20.792 1.00 63.44 83 ILE A N 1
ATOM 674 C CA . ILE A 1 83 ? -0.569 8.291 19.846 1.00 63.44 83 ILE A CA 1
ATOM 675 C C . ILE A 1 83 ? 0.788 7.945 20.494 1.00 63.44 83 ILE A C 1
ATOM 677 O O . ILE A 1 83 ? 1.758 7.604 19.812 1.00 63.44 83 ILE A O 1
ATOM 681 N N . GLN A 1 84 ? 0.879 8.032 21.824 1.00 59.75 84 GLN A N 1
ATOM 682 C CA . GLN A 1 84 ? 2.063 7.653 22.586 1.00 59.75 84 GLN A CA 1
ATOM 683 C C . GLN A 1 84 ? 2.266 6.131 22.634 1.00 59.75 84 GLN A C 1
ATOM 685 O O . GLN A 1 84 ? 3.399 5.681 22.445 1.00 59.75 84 GLN A O 1
ATOM 690 N N . LEU A 1 85 ? 1.197 5.343 22.804 1.00 62.28 85 LEU A N 1
ATOM 691 C CA . LEU A 1 85 ? 1.257 3.880 22.724 1.00 62.28 85 LEU A CA 1
ATOM 692 C C . LEU A 1 85 ? 1.649 3.414 21.323 1.00 62.28 85 LEU A C 1
ATOM 694 O O . LEU A 1 85 ? 2.516 2.553 21.199 1.00 62.28 85 LEU A O 1
ATOM 698 N N . GLU A 1 86 ? 1.092 4.014 20.268 1.00 61.78 86 GLU A N 1
ATOM 699 C CA . GLU A 1 86 ? 1.447 3.659 18.885 1.00 61.78 86 GLU A CA 1
ATOM 700 C C . GLU A 1 86 ? 2.935 3.899 18.594 1.00 61.78 86 GLU A C 1
ATOM 702 O O . GLU A 1 86 ? 3.613 3.056 18.002 1.00 61.78 86 GLU A O 1
ATOM 707 N N . LYS A 1 87 ? 3.479 5.031 19.061 1.00 67.00 87 LYS A N 1
ATOM 708 C CA . LYS A 1 87 ? 4.910 5.342 18.931 1.00 67.00 87 LYS A CA 1
ATOM 709 C C . LYS A 1 87 ? 5.785 4.371 19.722 1.00 67.00 87 LYS A C 1
ATOM 711 O O . LYS A 1 87 ? 6.808 3.924 19.201 1.00 67.00 87 LYS A O 1
ATOM 716 N N . ARG A 1 88 ? 5.400 4.036 20.960 1.00 64.50 88 ARG A N 1
ATOM 717 C CA . ARG A 1 88 ? 6.124 3.057 21.789 1.00 64.50 88 ARG A CA 1
ATOM 718 C C . ARG A 1 88 ? 6.104 1.676 21.140 1.00 64.50 88 ARG A C 1
ATOM 720 O O . ARG A 1 88 ? 7.169 1.083 20.977 1.00 64.50 88 ARG A O 1
ATOM 727 N N . LEU A 1 89 ? 4.937 1.216 20.690 1.00 67.19 89 LEU A N 1
ATOM 728 C CA . LEU A 1 89 ? 4.761 -0.044 19.970 1.00 67.19 89 LEU A CA 1
ATOM 729 C C . LEU A 1 89 ? 5.634 -0.096 18.712 1.00 67.19 89 LEU A C 1
ATOM 731 O O . LEU A 1 89 ? 6.358 -1.067 18.509 1.00 67.19 89 LEU A O 1
ATOM 735 N N . GLY A 1 90 ? 5.643 0.972 17.908 1.00 67.06 90 GLY A N 1
ATOM 736 C CA . GLY A 1 90 ? 6.524 1.083 16.744 1.00 67.06 90 GLY A CA 1
ATOM 737 C C . GLY A 1 90 ? 8.009 0.959 17.107 1.00 67.06 90 GLY A C 1
ATOM 738 O O . GLY A 1 90 ? 8.767 0.282 16.410 1.00 67.06 90 GLY A O 1
ATOM 739 N N . GLY A 1 91 ? 8.423 1.540 18.238 1.00 71.44 91 GLY A N 1
ATOM 740 C CA . GLY A 1 91 ? 9.772 1.384 18.785 1.00 71.44 91 GLY A CA 1
ATOM 741 C C . GLY A 1 91 ? 10.111 -0.059 19.177 1.00 71.44 91 GLY A C 1
ATOM 742 O O . GLY A 1 91 ? 11.205 -0.533 18.866 1.00 71.44 91 GLY A O 1
ATOM 743 N N . PHE A 1 92 ? 9.179 -0.780 19.807 1.00 66.50 92 PHE A N 1
ATOM 744 C CA . PHE A 1 92 ? 9.347 -2.204 20.130 1.00 66.50 92 PHE A CA 1
ATOM 745 C C . PHE A 1 92 ? 9.458 -3.069 18.883 1.00 66.50 92 PHE A C 1
ATOM 747 O O . PHE A 1 92 ? 10.394 -3.858 18.767 1.00 66.50 92 PHE A O 1
ATOM 754 N N . VAL A 1 93 ? 8.547 -2.886 17.927 1.00 69.81 93 VAL A N 1
ATOM 755 C CA . VAL A 1 93 ? 8.554 -3.624 16.659 1.00 69.81 93 VAL A CA 1
ATOM 756 C C . VAL A 1 93 ? 9.885 -3.422 15.936 1.00 69.81 93 VAL A C 1
ATOM 758 O O . VAL A 1 93 ? 10.482 -4.389 15.468 1.00 69.81 93 VAL A O 1
ATOM 761 N N . HIS A 1 94 ? 10.409 -2.194 15.907 1.00 71.25 94 HIS A N 1
ATOM 762 C CA . HIS A 1 94 ? 11.708 -1.913 15.299 1.00 71.25 94 HIS A CA 1
ATOM 763 C C . HIS A 1 94 ? 12.870 -2.641 15.999 1.00 71.25 94 HIS A C 1
ATOM 765 O O . HIS A 1 94 ? 13.715 -3.231 15.324 1.00 71.25 94 HIS A O 1
ATOM 771 N N . LYS A 1 95 ? 12.904 -2.653 17.342 1.00 71.44 95 LYS A N 1
ATOM 772 C CA . LYS A 1 95 ? 13.922 -3.396 18.111 1.00 71.44 95 LYS A CA 1
ATOM 773 C C . LYS A 1 95 ? 13.846 -4.902 17.856 1.00 71.44 95 LYS A C 1
ATOM 775 O O . LYS A 1 95 ? 14.888 -5.529 17.686 1.00 71.44 95 LYS A O 1
ATOM 780 N N . LEU A 1 96 ? 12.639 -5.467 17.794 1.00 62.72 96 LEU A N 1
ATOM 781 C CA . LEU A 1 96 ? 12.429 -6.889 17.507 1.00 62.72 96 LEU A CA 1
ATOM 782 C C . LEU A 1 96 ? 12.919 -7.262 16.103 1.00 62.72 96 LEU A C 1
ATOM 784 O O . LEU A 1 96 ? 13.604 -8.270 15.953 1.00 62.72 96 LEU A O 1
ATOM 788 N N . VAL A 1 97 ? 12.655 -6.423 15.094 1.00 68.75 97 VAL A N 1
ATOM 789 C CA . VAL A 1 97 ? 13.160 -6.625 13.723 1.00 68.75 97 VAL A CA 1
ATOM 790 C C . VAL A 1 97 ? 14.692 -6.601 13.686 1.00 68.75 97 VAL A C 1
ATOM 792 O O . VAL A 1 97 ? 15.306 -7.513 13.137 1.00 68.75 97 VAL A O 1
ATOM 795 N N . LEU A 1 98 ? 15.326 -5.613 14.326 1.00 69.00 98 LEU A N 1
ATOM 796 C CA . LEU A 1 98 ? 16.791 -5.521 14.411 1.00 69.00 98 LEU A CA 1
ATOM 797 C C . LEU A 1 98 ? 17.421 -6.727 15.124 1.00 69.00 98 LEU A C 1
ATOM 799 O O . LEU A 1 98 ? 18.484 -7.213 14.726 1.00 69.00 98 LEU A O 1
ATOM 803 N N . LEU A 1 99 ? 16.781 -7.207 16.193 1.00 62.75 99 LEU A N 1
ATOM 804 C CA . LEU A 1 99 ? 17.228 -8.386 16.928 1.00 62.75 99 LEU A CA 1
ATOM 805 C C . LEU A 1 99 ? 17.108 -9.645 16.059 1.00 62.75 99 LEU A C 1
ATOM 807 O O . LEU A 1 99 ? 18.042 -10.443 16.007 1.00 62.75 99 LEU A O 1
ATOM 811 N N . GLN A 1 100 ? 16.005 -9.783 15.322 1.00 61.16 100 GLN A N 1
ATOM 812 C CA . GLN A 1 100 ? 15.764 -10.895 14.407 1.00 61.16 100 GLN A CA 1
ATOM 813 C C . GLN A 1 100 ? 16.789 -10.937 13.268 1.00 61.16 100 GLN A C 1
ATOM 815 O O . GLN A 1 100 ? 17.326 -12.001 12.979 1.00 61.16 100 GLN A O 1
ATOM 820 N N . GLU A 1 101 ? 17.125 -9.800 12.654 1.00 66.38 101 GLU A N 1
ATOM 821 C CA . GLU A 1 101 ? 18.163 -9.732 11.614 1.00 66.38 101 GLU A CA 1
ATOM 822 C C . GLU A 1 101 ? 19.538 -10.166 12.145 1.00 66.38 101 GLU A C 1
ATOM 824 O O . GLU A 1 101 ? 20.282 -10.889 11.474 1.00 66.38 101 GLU A O 1
ATOM 829 N N . ARG A 1 102 ? 19.874 -9.764 13.377 1.00 63.38 102 ARG A N 1
ATOM 830 C CA . ARG A 1 102 ? 21.114 -10.179 14.047 1.00 63.38 102 ARG A CA 1
ATOM 831 C C . ARG A 1 102 ? 21.124 -11.667 14.384 1.00 63.38 102 ARG A C 1
ATOM 833 O O . ARG A 1 102 ? 22.133 -12.323 14.130 1.00 63.38 102 ARG A O 1
ATOM 840 N N . LEU A 1 103 ? 20.025 -12.197 14.921 1.00 58.25 103 LEU A N 1
ATOM 841 C CA . LEU A 1 103 ? 19.880 -13.623 15.225 1.00 58.25 103 LEU A CA 1
ATOM 842 C C . LEU A 1 103 ? 19.921 -14.471 13.956 1.00 58.25 103 LEU A C 1
ATOM 844 O O . LEU A 1 103 ? 20.588 -15.499 13.942 1.00 58.25 103 LEU A O 1
ATOM 848 N N . GLN A 1 104 ? 19.291 -14.019 12.871 1.00 57.94 104 GLN A N 1
ATOM 849 C CA . GLN A 1 104 ? 19.334 -14.710 11.586 1.00 57.94 104 GLN A CA 1
ATOM 850 C C . GLN A 1 104 ? 20.766 -14.775 11.047 1.00 57.94 104 GLN A C 1
ATOM 852 O O . GLN A 1 104 ? 21.241 -15.848 10.692 1.00 57.94 104 GLN A O 1
ATOM 857 N N . LYS A 1 105 ? 21.502 -13.657 11.093 1.00 65.00 105 LYS A N 1
ATOM 858 C CA . LYS A 1 105 ? 22.917 -13.616 10.702 1.00 65.00 105 LYS A CA 1
ATOM 859 C C . LYS A 1 105 ? 23.791 -14.548 11.555 1.00 65.00 105 LYS A C 1
ATOM 861 O O . LYS A 1 105 ? 24.741 -15.142 11.049 1.00 65.00 105 LYS A O 1
ATOM 866 N N . PHE A 1 106 ? 23.478 -14.682 12.843 1.00 60.66 106 PHE A N 1
ATOM 867 C CA . PHE A 1 106 ? 24.149 -15.625 13.737 1.00 60.66 106 PHE A CA 1
ATOM 868 C C . PHE A 1 106 ? 23.798 -17.086 13.401 1.00 60.66 106 PHE A C 1
ATOM 870 O O . PHE A 1 106 ? 24.691 -17.925 13.319 1.00 60.66 106 PHE A O 1
ATOM 877 N N . ARG A 1 107 ? 22.524 -17.377 13.112 1.00 51.62 107 ARG A N 1
ATOM 878 C CA . ARG A 1 107 ? 22.020 -18.702 12.711 1.00 51.62 107 ARG A CA 1
ATOM 879 C C . ARG A 1 107 ? 22.631 -19.187 11.399 1.00 51.62 107 ARG A C 1
ATOM 881 O O . ARG A 1 107 ? 23.012 -20.348 11.295 1.00 51.62 107 ARG A O 1
ATOM 888 N N . ASP A 1 108 ? 22.795 -18.285 10.436 1.00 60.59 108 ASP A N 1
ATOM 889 C CA . ASP A 1 108 ? 23.470 -18.570 9.166 1.00 60.59 108 ASP A CA 1
ATOM 890 C C . ASP A 1 108 ? 24.960 -18.922 9.374 1.00 60.59 108 ASP A C 1
ATOM 892 O O . ASP A 1 108 ? 25.574 -19.558 8.520 1.00 60.59 108 ASP A O 1
ATOM 896 N N . THR A 1 109 ? 25.534 -18.540 10.523 1.00 62.78 109 THR A N 1
ATOM 897 C CA . THR A 1 109 ? 26.925 -18.828 10.906 1.00 62.78 109 THR A CA 1
ATOM 898 C C . THR A 1 109 ? 27.068 -20.156 11.679 1.00 62.78 109 THR A C 1
ATOM 900 O O . THR A 1 109 ? 28.135 -20.761 11.625 1.00 62.78 109 THR A O 1
ATOM 903 N N . PHE A 1 110 ? 26.013 -20.656 12.343 1.00 57.06 110 PHE A N 1
ATOM 904 C CA . PHE A 1 110 ? 26.034 -21.886 13.164 1.00 57.06 110 PHE A CA 1
ATOM 905 C C . PHE A 1 110 ? 24.769 -22.748 12.936 1.00 57.06 110 PHE A C 1
ATOM 907 O O . PHE A 1 110 ? 23.794 -22.639 13.682 1.00 57.06 110 PHE A O 1
ATOM 914 N N . PRO A 1 111 ? 24.737 -23.609 11.897 1.00 55.12 111 PRO A N 1
ATOM 915 C CA . PRO A 1 111 ? 23.485 -24.208 11.413 1.00 55.12 111 PRO A CA 1
ATOM 916 C C . PRO A 1 111 ? 22.977 -25.436 12.191 1.00 55.12 111 PRO A C 1
ATOM 918 O O . PRO A 1 111 ? 21.825 -25.831 11.988 1.00 55.12 111 PRO A O 1
ATOM 921 N N . ALA A 1 112 ? 23.818 -26.079 13.010 1.00 54.03 112 ALA A N 1
ATOM 922 C CA . ALA A 1 112 ? 23.553 -27.423 13.534 1.00 54.03 112 ALA A CA 1
ATOM 923 C C . ALA A 1 112 ? 23.109 -27.442 15.006 1.00 54.03 112 ALA A C 1
ATOM 925 O O . ALA A 1 112 ? 22.097 -28.069 15.305 1.00 54.03 112 ALA A O 1
ATOM 926 N N . GLU A 1 113 ? 23.781 -26.721 15.913 1.00 49.47 113 GLU A N 1
ATOM 927 C CA . GLU A 1 113 ? 23.470 -26.802 17.352 1.00 49.47 113 GLU A CA 1
ATOM 928 C C . GLU A 1 113 ? 22.207 -26.019 17.776 1.00 49.47 113 GLU A C 1
ATOM 930 O O . GLU A 1 113 ? 21.617 -26.295 18.818 1.00 49.47 113 GLU A O 1
ATOM 935 N N . LEU A 1 114 ? 21.746 -25.055 16.970 1.00 51.62 114 LEU A N 1
ATOM 936 C CA . LEU A 1 114 ? 20.631 -24.164 17.332 1.00 51.62 114 LEU A CA 1
ATOM 937 C C . LEU A 1 114 ? 19.236 -24.776 17.134 1.00 51.62 114 LEU A C 1
ATOM 939 O O . LEU A 1 114 ? 18.296 -24.374 17.815 1.00 51.62 114 LEU A O 1
ATOM 943 N N . LYS A 1 115 ? 19.079 -25.750 16.227 1.00 53.28 115 LYS A N 1
ATOM 944 C CA . LYS A 1 115 ? 17.759 -26.330 15.909 1.00 53.28 115 LYS A CA 1
ATOM 945 C C . LYS A 1 115 ? 17.204 -27.211 17.031 1.00 53.28 115 LYS A C 1
ATOM 947 O O . LYS A 1 115 ? 15.994 -27.237 17.231 1.00 53.28 115 LYS A O 1
ATOM 952 N N . GLU A 1 116 ? 18.070 -27.909 17.764 1.00 53.91 116 GLU A N 1
ATOM 953 C CA . GLU A 1 116 ? 17.665 -28.734 18.911 1.00 53.91 116 GLU A CA 1
ATOM 954 C C . GLU A 1 116 ? 17.350 -27.879 20.148 1.00 53.91 116 GLU A C 1
ATOM 956 O O . GLU A 1 116 ? 16.378 -28.153 20.850 1.00 53.91 116 GLU A O 1
ATOM 961 N N . ALA A 1 117 ? 18.097 -26.792 20.367 1.00 53.38 117 ALA A N 1
ATOM 962 C CA . ALA A 1 117 ? 17.838 -25.846 21.454 1.00 53.38 117 ALA A CA 1
ATOM 963 C C . ALA A 1 117 ? 16.511 -25.078 21.271 1.00 53.38 117 ALA A C 1
ATOM 965 O O . ALA A 1 117 ? 15.775 -24.868 22.231 1.00 53.38 117 ALA A O 1
ATOM 966 N N . GLU A 1 118 ? 16.168 -24.709 20.034 1.00 53.72 118 GLU A N 1
ATOM 967 C CA . GLU A 1 118 ? 14.933 -23.988 19.686 1.00 53.72 118 GLU A CA 1
ATOM 968 C C . GLU A 1 118 ? 13.672 -24.848 19.892 1.00 53.72 118 GLU A C 1
ATOM 970 O O . GLU A 1 118 ? 12.664 -24.367 20.412 1.00 53.72 118 GLU A O 1
ATOM 975 N N . ALA A 1 119 ? 13.744 -26.143 19.562 1.00 55.00 119 ALA A N 1
ATOM 976 C CA . ALA A 1 119 ? 12.663 -27.095 19.817 1.00 55.00 119 ALA A CA 1
ATOM 977 C C . ALA A 1 119 ? 12.452 -27.358 21.320 1.00 55.00 119 ALA A C 1
ATOM 979 O O . ALA A 1 119 ? 11.316 -27.538 21.758 1.00 55.00 119 ALA A O 1
ATOM 980 N N . ALA A 1 120 ? 13.528 -27.345 22.112 1.00 54.66 120 ALA A N 1
ATOM 981 C CA . ALA A 1 120 ? 13.458 -27.503 23.563 1.00 54.66 120 ALA A CA 1
ATOM 982 C C . ALA A 1 120 ? 12.900 -26.250 24.271 1.00 54.66 120 ALA A C 1
ATOM 984 O O . ALA A 1 120 ? 12.137 -26.381 25.223 1.00 54.66 120 ALA A O 1
ATOM 985 N N . TYR A 1 121 ? 13.227 -25.048 23.787 1.00 50.69 121 TYR A N 1
ATOM 986 C CA . TYR A 1 121 ? 12.807 -23.771 24.383 1.00 50.69 121 TYR A CA 1
ATOM 987 C C . TYR A 1 121 ? 11.321 -23.442 24.136 1.00 50.69 121 TYR A C 1
ATOM 989 O O . TYR A 1 121 ? 10.642 -22.921 25.014 1.00 50.69 121 TYR A O 1
ATOM 997 N N . LEU A 1 122 ? 10.772 -23.807 22.970 1.00 53.44 122 LEU A N 1
ATOM 998 C CA . LEU A 1 122 ? 9.343 -23.629 22.649 1.00 53.44 122 LEU A CA 1
ATOM 999 C C . LEU A 1 122 ? 8.406 -24.579 23.417 1.00 53.44 122 LEU A C 1
ATOM 1001 O O . LEU A 1 122 ? 7.191 -24.383 23.404 1.00 53.44 122 LEU A O 1
ATOM 1005 N N . ALA A 1 123 ? 8.947 -25.617 24.057 1.00 54.72 123 ALA A N 1
ATOM 1006 C CA . ALA A 1 123 ? 8.169 -26.657 24.725 1.00 54.72 123 ALA A CA 1
ATOM 1007 C C . ALA A 1 123 ? 7.891 -26.373 26.214 1.00 54.72 123 ALA A C 1
ATOM 1009 O O . ALA A 1 123 ? 7.163 -27.140 26.846 1.00 54.72 123 ALA A O 1
ATOM 1010 N N . VAL A 1 124 ? 8.454 -25.304 26.790 1.00 55.91 124 VAL A N 1
ATOM 1011 C CA . VAL A 1 124 ? 8.426 -25.069 28.239 1.00 55.91 124 VAL A CA 1
ATOM 1012 C C . VAL A 1 124 ? 7.832 -23.686 28.542 1.00 55.91 124 VAL A C 1
ATOM 1014 O O . VAL A 1 124 ? 8.377 -22.666 28.149 1.00 55.91 124 VAL A O 1
ATOM 1017 N N . ASP A 1 125 ? 6.679 -23.705 29.224 1.00 53.94 125 ASP A N 1
ATOM 1018 C CA . ASP A 1 125 ? 6.008 -22.620 29.968 1.00 53.94 125 ASP A CA 1
ATOM 1019 C C . ASP A 1 125 ? 5.474 -21.354 29.232 1.00 53.94 125 ASP A C 1
ATOM 1021 O O . ASP A 1 125 ? 5.328 -21.299 28.008 1.00 53.94 125 ASP A O 1
ATOM 1025 N N . ALA A 1 126 ? 5.004 -20.368 30.019 1.00 51.56 126 ALA A N 1
ATOM 1026 C CA . ALA A 1 126 ? 4.363 -19.124 29.567 1.00 51.56 126 ALA A CA 1
ATOM 1027 C C . ALA A 1 126 ? 5.261 -18.294 28.632 1.00 51.56 126 ALA A C 1
ATOM 1029 O O . ALA A 1 126 ? 4.750 -17.547 27.791 1.00 51.56 126 ALA A O 1
ATOM 1030 N N . HIS A 1 127 ? 6.579 -18.484 28.717 1.00 46.50 127 HIS A N 1
ATOM 1031 C CA . HIS A 1 127 ? 7.544 -17.897 27.803 1.00 46.50 127 HIS A CA 1
ATOM 1032 C C . HIS A 1 127 ? 7.394 -18.464 26.378 1.00 46.50 127 HIS A C 1
ATOM 1034 O O . HIS A 1 127 ? 7.430 -17.708 25.407 1.00 46.50 127 HIS A O 1
ATOM 1040 N N . GLY A 1 128 ? 7.087 -19.759 26.232 1.00 54.22 128 GLY A N 1
ATOM 1041 C CA . GLY A 1 128 ? 6.778 -20.385 24.940 1.00 54.22 128 GLY A CA 1
ATOM 1042 C C . GLY A 1 128 ? 5.521 -19.817 24.266 1.00 54.22 128 GLY A C 1
ATOM 1043 O O . GLY A 1 128 ? 5.489 -19.653 23.046 1.00 54.22 128 GLY A O 1
ATOM 1044 N N . HIS A 1 129 ? 4.507 -19.423 25.045 1.00 53.47 129 HIS A N 1
ATOM 1045 C CA . HIS A 1 129 ? 3.309 -18.752 24.519 1.00 53.47 129 HIS A CA 1
ATOM 1046 C C . HIS A 1 129 ? 3.601 -17.327 24.041 1.00 53.47 129 HIS A C 1
ATOM 1048 O O . HIS A 1 129 ? 3.154 -16.947 22.957 1.00 53.47 129 HIS A O 1
ATOM 1054 N N . ILE A 1 130 ? 4.371 -16.553 24.815 1.00 55.00 130 ILE A N 1
ATOM 1055 C CA . ILE A 1 130 ? 4.814 -15.210 24.415 1.00 55.00 130 ILE A CA 1
ATOM 1056 C C . ILE A 1 130 ? 5.668 -15.311 23.152 1.00 55.00 130 ILE A C 1
ATOM 1058 O O . ILE A 1 130 ? 5.418 -14.589 22.192 1.00 55.00 130 ILE A O 1
ATOM 1062 N N . MET A 1 131 ? 6.605 -16.258 23.094 1.00 52.53 131 MET A N 1
ATOM 1063 C CA . MET A 1 131 ? 7.464 -16.453 21.931 1.00 52.53 131 MET A CA 1
ATOM 1064 C C . MET A 1 131 ? 6.673 -16.922 20.704 1.00 52.53 131 MET A C 1
ATOM 1066 O O . MET A 1 131 ? 6.902 -16.421 19.609 1.00 52.53 131 MET A O 1
ATOM 1070 N N . ALA A 1 132 ? 5.662 -17.781 20.859 1.00 53.69 132 ALA A N 1
ATOM 1071 C CA . ALA A 1 132 ? 4.746 -18.145 19.774 1.00 53.69 132 ALA A CA 1
ATOM 1072 C C . ALA A 1 132 ? 3.888 -16.957 19.298 1.00 53.69 132 ALA A C 1
ATOM 1074 O O . ALA A 1 132 ? 3.615 -16.819 18.103 1.00 53.69 132 ALA A O 1
ATOM 1075 N N . MET A 1 133 ? 3.470 -16.079 20.213 1.00 52.16 133 MET A N 1
ATOM 1076 C CA . MET A 1 133 ? 2.731 -14.860 19.883 1.00 52.16 133 MET A CA 1
ATOM 1077 C C . MET A 1 133 ? 3.629 -13.843 19.169 1.00 52.16 133 MET A C 1
ATOM 1079 O O . MET A 1 133 ? 3.208 -13.263 18.170 1.00 52.16 133 MET A O 1
ATOM 1083 N N . VAL A 1 134 ? 4.882 -13.689 19.608 1.00 54.28 134 VAL A N 1
ATOM 1084 C CA . VAL A 1 134 ? 5.916 -12.901 18.927 1.00 54.28 134 VAL A CA 1
ATOM 1085 C C . VAL A 1 134 ? 6.208 -13.492 17.553 1.00 54.28 134 VAL A C 1
ATOM 1087 O O . VAL A 1 134 ? 6.218 -12.734 16.597 1.00 54.28 134 VAL A O 1
ATOM 1090 N N . MET A 1 135 ? 6.336 -14.813 17.407 1.00 54.12 135 MET A N 1
ATOM 1091 C CA . MET A 1 135 ? 6.536 -15.473 16.110 1.00 54.12 135 MET A CA 1
ATOM 1092 C C . MET A 1 135 ? 5.350 -15.269 15.156 1.00 54.12 135 MET A C 1
ATOM 1094 O O . MET A 1 135 ? 5.550 -14.958 13.989 1.00 54.12 135 MET A O 1
ATOM 1098 N N . LYS A 1 136 ? 4.103 -15.331 15.639 1.00 50.53 136 LYS A N 1
ATOM 1099 C CA . LYS A 1 136 ? 2.920 -14.989 14.823 1.00 50.53 136 LYS A CA 1
ATOM 1100 C C . LYS A 1 136 ? 2.870 -13.505 14.449 1.00 50.53 136 LYS A C 1
ATOM 1102 O O . LYS A 1 136 ? 2.518 -13.158 13.321 1.00 50.53 136 LYS A O 1
ATOM 1107 N N . MET A 1 137 ? 3.222 -12.617 15.382 1.00 44.69 137 MET A N 1
ATOM 1108 C CA . MET A 1 137 ? 3.315 -11.177 15.125 1.00 44.69 137 MET A CA 1
ATOM 1109 C C . MET A 1 137 ? 4.462 -10.841 14.163 1.00 44.69 137 MET A C 1
ATOM 1111 O O . MET A 1 137 ? 4.320 -9.928 13.347 1.00 44.69 137 MET A O 1
ATOM 1115 N N . THR A 1 138 ? 5.573 -11.581 14.209 1.00 46.03 138 THR A N 1
ATOM 1116 C CA . THR A 1 138 ? 6.714 -11.412 13.307 1.00 46.03 138 THR A CA 1
ATOM 1117 C C . THR A 1 138 ? 6.450 -12.042 11.947 1.00 46.03 138 THR A C 1
ATOM 1119 O O . THR A 1 138 ? 6.806 -11.414 10.962 1.00 46.03 138 THR A O 1
ATOM 1122 N N . GLU A 1 139 ? 5.734 -13.164 11.836 1.00 49.47 139 GLU A N 1
ATOM 1123 C CA . GLU A 1 139 ? 5.277 -13.739 10.558 1.00 49.47 139 GLU A CA 1
ATOM 1124 C C . GLU A 1 139 ? 4.364 -12.770 9.795 1.00 49.47 139 GLU A C 1
ATOM 1126 O O . GLU A 1 139 ? 4.607 -12.496 8.618 1.00 49.47 139 GLU A O 1
ATOM 1131 N N . ALA A 1 140 ? 3.393 -12.145 10.476 1.00 46.75 140 ALA A N 1
ATOM 1132 C CA . ALA A 1 140 ? 2.565 -11.072 9.906 1.00 46.75 140 ALA A CA 1
ATOM 1133 C C . ALA A 1 140 ? 3.378 -9.811 9.526 1.00 46.75 140 ALA A C 1
ATOM 1135 O O . ALA A 1 140 ? 2.946 -8.988 8.715 1.00 46.75 140 ALA A O 1
ATOM 1136 N N . SER A 1 141 ? 4.574 -9.682 10.099 1.00 52.88 141 SER A N 1
ATOM 1137 C CA . SER A 1 141 ? 5.576 -8.655 9.832 1.00 52.88 141 SER A CA 1
ATOM 1138 C C . SER A 1 141 ? 6.630 -9.092 8.797 1.00 52.88 141 SER A C 1
ATOM 1140 O O . SER A 1 141 ? 7.372 -8.262 8.281 1.00 52.88 141 SER A O 1
ATOM 1142 N N . THR A 1 142 ? 6.795 -10.360 8.451 1.00 62.03 142 THR A N 1
ATOM 1143 C CA . THR A 1 142 ? 7.873 -10.710 7.514 1.00 62.03 142 THR A CA 1
ATOM 1144 C C . THR A 1 142 ? 7.540 -10.151 6.126 1.00 62.03 142 THR A C 1
ATOM 1146 O O . THR A 1 142 ? 6.440 -10.390 5.625 1.00 62.03 142 THR A O 1
ATOM 1149 N N . PRO A 1 143 ? 8.428 -9.352 5.495 1.00 72.50 143 PRO A N 1
ATOM 1150 C CA . PRO A 1 143 ? 8.192 -8.878 4.139 1.00 72.50 143 PRO A CA 1
ATOM 1151 C C . PRO A 1 143 ? 8.085 -10.080 3.203 1.00 72.50 143 PRO A C 1
ATOM 1153 O O . PRO A 1 143 ? 9.037 -10.846 3.051 1.00 72.50 143 PRO A O 1
ATOM 1156 N N . GLN A 1 144 ? 6.931 -10.252 2.572 1.00 79.69 144 GLN A N 1
ATOM 1157 C CA . GLN A 1 144 ? 6.694 -11.348 1.645 1.00 79.69 144 GLN A CA 1
ATOM 1158 C C . GLN A 1 144 ? 7.213 -10.968 0.262 1.00 79.69 144 GLN A C 1
ATOM 1160 O O . GLN A 1 144 ? 6.935 -9.880 -0.246 1.00 79.69 144 GLN A O 1
ATOM 1165 N N . LYS A 1 145 ? 7.979 -11.864 -0.366 1.00 88.44 145 LYS A N 1
ATOM 1166 C CA . LYS A 1 145 ? 8.438 -11.646 -1.739 1.00 88.44 145 LYS A CA 1
ATOM 1167 C C . LYS A 1 145 ? 7.255 -11.805 -2.690 1.00 88.44 145 LYS A C 1
ATOM 1169 O O . LYS A 1 145 ? 6.768 -12.914 -2.891 1.00 88.44 145 LYS A O 1
ATOM 1174 N N . ALA A 1 146 ? 6.825 -10.711 -3.301 1.00 91.81 146 ALA A N 1
ATOM 1175 C CA . ALA A 1 146 ? 5.742 -10.706 -4.267 1.00 91.81 146 ALA A CA 1
ATOM 1176 C C . ALA A 1 146 ? 6.255 -11.040 -5.674 1.00 91.81 146 ALA A C 1
ATOM 1178 O O . ALA A 1 146 ? 7.282 -10.531 -6.130 1.00 91.81 146 ALA A O 1
ATOM 1179 N N . ASN A 1 147 ? 5.512 -11.883 -6.391 1.00 92.06 147 ASN A N 1
ATOM 1180 C CA . ASN A 1 147 ? 5.838 -12.280 -7.757 1.00 92.06 147 ASN A CA 1
ATOM 1181 C C . ASN A 1 147 ? 5.140 -11.383 -8.797 1.00 92.06 147 ASN A C 1
ATOM 1183 O O . ASN A 1 147 ? 4.309 -11.866 -9.556 1.00 92.06 147 ASN A O 1
ATOM 1187 N N . VAL A 1 148 ? 5.503 -10.100 -8.870 1.00 94.38 148 VAL A N 1
ATOM 1188 C CA . VAL A 1 148 ? 4.788 -9.098 -9.691 1.00 94.38 148 VAL A CA 1
ATOM 1189 C C . VAL A 1 148 ? 4.899 -9.363 -11.197 1.00 94.38 148 VAL A C 1
ATOM 1191 O O . VAL A 1 148 ? 6.012 -9.454 -11.720 1.00 94.38 148 VAL A O 1
ATOM 1194 N N . THR A 1 149 ? 3.777 -9.506 -11.901 1.00 96.12 149 THR A N 1
ATOM 1195 C CA . THR A 1 149 ? 3.688 -9.660 -13.363 1.00 96.12 149 THR A CA 1
ATOM 1196 C C . THR A 1 149 ? 3.081 -8.420 -14.003 1.00 96.12 149 THR A C 1
ATOM 1198 O O . THR A 1 149 ? 2.181 -7.813 -13.448 1.00 96.12 149 THR A O 1
ATOM 1201 N N . LEU A 1 150 ? 3.557 -8.035 -15.180 1.00 95.12 150 LEU A N 1
ATOM 1202 C CA . LEU A 1 150 ? 3.097 -6.858 -15.909 1.00 95.12 150 LEU A CA 1
ATOM 1203 C C . LEU A 1 150 ? 1.783 -7.136 -16.641 1.00 95.12 150 LEU A C 1
ATOM 1205 O O . LEU A 1 150 ? 1.655 -8.160 -17.318 1.00 95.12 150 LEU A O 1
ATOM 1209 N N . ASP A 1 151 ? 0.850 -6.190 -16.555 1.00 93.81 151 ASP A N 1
ATOM 1210 C CA . ASP A 1 151 ? -0.451 -6.243 -17.214 1.00 93.81 151 ASP A CA 1
ATOM 1211 C C . ASP A 1 151 ? -0.404 -5.570 -18.607 1.00 93.81 151 ASP A C 1
ATOM 1213 O O . ASP A 1 151 ? -0.341 -4.335 -18.702 1.00 93.81 151 ASP A O 1
ATOM 1217 N N . PRO A 1 152 ? -0.476 -6.341 -19.714 1.00 91.19 152 PRO A N 1
ATOM 1218 C CA . PRO A 1 152 ? -0.466 -5.796 -2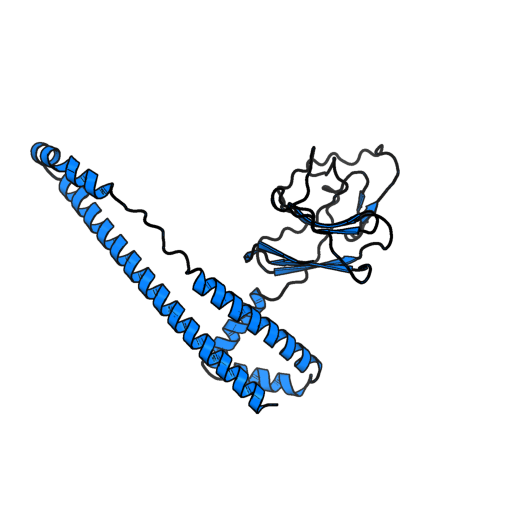1.072 1.00 91.19 152 PRO A CA 1
ATOM 1219 C C . PRO A 1 152 ? -1.663 -4.888 -21.396 1.00 91.19 152 PRO A C 1
ATOM 1221 O O . PRO A 1 152 ? -1.566 -4.058 -22.309 1.00 91.19 152 PRO A O 1
ATOM 1224 N N . ASP A 1 153 ? -2.778 -5.021 -20.673 1.00 90.62 153 ASP A N 1
ATOM 1225 C CA . ASP A 1 153 ? -3.985 -4.225 -20.904 1.00 90.62 153 ASP A CA 1
ATOM 1226 C C . ASP A 1 153 ? -3.847 -2.804 -20.359 1.00 90.62 153 ASP A C 1
ATOM 1228 O O . ASP A 1 153 ? -4.486 -1.885 -20.879 1.00 90.62 153 ASP A O 1
ATOM 1232 N N . THR A 1 154 ? -2.951 -2.599 -19.389 1.00 92.50 154 THR A N 1
ATOM 1233 C CA . THR A 1 154 ? -2.603 -1.270 -18.864 1.00 92.50 154 THR A CA 1
ATOM 1234 C C . THR A 1 154 ? -1.464 -0.611 -19.643 1.00 92.50 154 THR A C 1
ATOM 1236 O O . THR A 1 154 ? -1.381 0.615 -19.692 1.00 92.50 154 THR A O 1
ATOM 1239 N N . ALA A 1 155 ? -0.604 -1.401 -20.293 1.00 91.62 155 ALA A N 1
ATOM 1240 C CA . ALA A 1 155 ? 0.639 -0.927 -20.896 1.00 91.62 155 ALA A CA 1
ATOM 1241 C C . ALA A 1 155 ? 0.434 0.153 -21.971 1.00 91.62 155 ALA A C 1
ATOM 1243 O O . ALA A 1 155 ? -0.330 -0.024 -22.924 1.00 91.62 155 ALA A O 1
ATOM 1244 N N . HIS A 1 156 ? 1.174 1.255 -21.868 1.00 90.12 156 HIS A N 1
ATOM 1245 C CA . HIS A 1 156 ? 1.177 2.299 -22.890 1.00 90.12 156 HIS A CA 1
ATOM 1246 C C . HIS A 1 156 ? 1.534 1.744 -24.286 1.00 90.12 156 HIS A C 1
ATOM 1248 O O . HIS A 1 156 ? 2.394 0.868 -24.376 1.00 90.12 156 HIS A O 1
ATOM 1254 N N . PRO A 1 157 ? 0.962 2.260 -25.396 1.00 86.19 157 PRO A N 1
ATOM 1255 C CA . PRO A 1 157 ? 1.221 1.741 -26.742 1.00 86.19 157 PRO A CA 1
ATOM 1256 C C . PRO A 1 157 ? 2.690 1.672 -27.172 1.00 86.19 157 PRO A C 1
ATOM 1258 O O . PRO A 1 157 ? 2.997 0.872 -28.052 1.00 86.19 157 PRO A O 1
ATOM 1261 N N . ASN A 1 158 ? 3.580 2.477 -26.579 1.00 86.94 158 ASN A N 1
ATOM 1262 C CA . ASN A 1 158 ? 5.030 2.461 -26.846 1.00 86.94 158 ASN A CA 1
ATOM 1263 C C . ASN A 1 158 ? 5.810 1.454 -25.982 1.00 86.94 158 ASN A C 1
ATOM 1265 O O . ASN A 1 158 ? 7.007 1.269 -26.196 1.00 86.94 158 ASN A O 1
ATOM 1269 N N . LEU A 1 159 ? 5.152 0.799 -25.027 1.00 89.06 159 LEU A N 1
ATOM 1270 C CA . LEU A 1 159 ? 5.733 -0.266 -24.221 1.00 89.06 159 LEU A CA 1
ATOM 1271 C C . LEU A 1 159 ? 5.386 -1.631 -24.815 1.00 89.06 159 LEU A C 1
ATOM 1273 O O . LEU A 1 159 ? 4.279 -1.868 -25.301 1.00 89.06 159 LEU A O 1
ATOM 1277 N N . ILE A 1 160 ? 6.351 -2.540 -24.764 1.00 88.31 160 ILE A N 1
ATOM 1278 C CA . ILE A 1 160 ? 6.190 -3.946 -25.119 1.00 88.31 160 ILE A CA 1
ATOM 1279 C C . ILE A 1 160 ? 6.352 -4.747 -23.837 1.00 88.31 160 ILE A C 1
ATOM 1281 O O . ILE A 1 160 ? 7.443 -4.790 -23.275 1.00 88.31 160 ILE A O 1
ATOM 1285 N N . VAL A 1 161 ? 5.280 -5.398 -23.394 1.00 90.44 161 VAL A N 1
ATOM 1286 C CA . VAL A 1 161 ? 5.359 -6.427 -22.352 1.00 90.44 161 VAL A CA 1
ATOM 1287 C C . VAL A 1 161 ? 5.749 -7.740 -23.026 1.00 90.44 161 VAL A C 1
ATOM 1289 O O . VAL A 1 161 ? 5.071 -8.188 -23.953 1.00 90.44 161 VAL A O 1
ATOM 1292 N N . PHE A 1 162 ? 6.861 -8.338 -22.602 1.00 90.00 162 PHE A N 1
ATOM 1293 C CA . PHE A 1 162 ? 7.338 -9.599 -23.169 1.00 90.00 162 PHE A CA 1
ATOM 1294 C C . PHE A 1 162 ? 6.480 -10.788 -22.710 1.00 90.00 162 PHE A C 1
ATOM 1296 O O . PHE A 1 162 ? 5.664 -10.688 -21.794 1.00 90.00 162 PHE A O 1
ATOM 1303 N N . LYS A 1 163 ? 6.659 -11.944 -23.363 1.00 88.75 163 LYS A N 1
ATOM 1304 C CA . LYS A 1 163 ? 5.842 -13.152 -23.140 1.00 88.75 163 LYS A CA 1
ATOM 1305 C C . LYS A 1 163 ? 5.858 -13.637 -21.685 1.00 88.75 163 LYS A C 1
ATOM 1307 O O . LYS A 1 163 ? 4.869 -14.194 -21.222 1.00 88.75 163 LYS A O 1
ATOM 1312 N N . ASP A 1 164 ? 6.963 -13.420 -20.982 1.00 90.50 164 ASP A N 1
ATOM 1313 C CA . ASP A 1 164 ? 7.118 -13.768 -19.568 1.00 90.50 164 ASP A CA 1
ATOM 1314 C C . ASP A 1 164 ? 6.332 -12.858 -18.611 1.00 90.50 164 ASP A C 1
ATOM 1316 O O . ASP A 1 164 ? 6.205 -13.190 -17.435 1.00 90.50 164 ASP A O 1
ATOM 1320 N N . ARG A 1 165 ? 5.806 -11.722 -19.094 1.00 90.94 165 ARG A N 1
ATOM 1321 C CA . ARG A 1 165 ? 5.185 -10.661 -18.286 1.00 90.94 165 ARG A CA 1
ATOM 1322 C C . ARG A 1 165 ? 6.075 -10.173 -17.138 1.00 90.94 165 ARG A C 1
ATOM 1324 O O . ARG A 1 165 ? 5.573 -9.661 -16.144 1.00 90.94 165 ARG A O 1
ATOM 1331 N N . LYS A 1 166 ? 7.391 -10.334 -17.247 1.00 92.69 166 LYS A N 1
ATOM 1332 C CA . LYS A 1 166 ? 8.382 -9.848 -16.274 1.00 92.69 166 LYS A CA 1
ATOM 1333 C C . LYS A 1 166 ? 9.261 -8.766 -16.868 1.00 92.69 166 LYS A C 1
ATOM 1335 O O . LYS A 1 166 ? 9.763 -7.924 -16.134 1.00 92.69 166 LYS A O 1
ATOM 1340 N N . ASN A 1 167 ? 9.399 -8.768 -18.188 1.00 90.44 167 ASN A N 1
ATOM 1341 C CA . ASN A 1 167 ? 10.200 -7.800 -18.903 1.00 90.44 167 ASN A CA 1
ATOM 1342 C C . ASN A 1 167 ? 9.316 -6.797 -19.645 1.00 90.44 167 ASN A C 1
ATOM 1344 O O . ASN A 1 167 ? 8.276 -7.144 -20.219 1.00 90.44 167 ASN A O 1
ATOM 1348 N N . VAL A 1 168 ? 9.778 -5.549 -19.677 1.00 91.00 168 VAL A N 1
ATOM 1349 C CA . VAL A 1 168 ? 9.203 -4.477 -20.486 1.00 91.00 168 VAL A CA 1
ATOM 1350 C C . VAL A 1 168 ? 10.290 -3.838 -21.338 1.00 91.00 168 VAL A C 1
ATOM 1352 O O . VAL A 1 168 ? 11.392 -3.576 -20.868 1.00 91.00 168 VAL A O 1
ATOM 1355 N N . GLY A 1 169 ? 9.979 -3.606 -22.608 1.00 87.50 169 GLY A N 1
ATOM 1356 C CA . GLY A 1 169 ? 10.829 -2.879 -23.543 1.00 87.50 169 GLY A CA 1
ATOM 1357 C C . GLY A 1 169 ? 10.127 -1.638 -24.078 1.00 87.50 169 GLY A C 1
ATOM 1358 O O . GLY A 1 169 ? 8.898 -1.555 -24.074 1.00 87.50 169 GLY A O 1
ATOM 1359 N N . PHE A 1 170 ? 10.906 -0.685 -24.579 1.00 86.38 170 PHE A N 1
ATOM 1360 C CA . PHE A 1 170 ? 10.389 0.490 -25.275 1.00 86.38 170 PHE A CA 1
ATOM 1361 C C . PHE A 1 170 ? 10.546 0.313 -26.786 1.00 86.38 170 PHE A C 1
ATOM 1363 O O . PHE A 1 170 ? 11.604 -0.113 -27.254 1.00 86.38 170 PHE A O 1
ATOM 1370 N N . LYS A 1 171 ? 9.517 0.659 -27.565 1.00 83.25 171 LYS A N 1
ATOM 1371 C CA . LYS A 1 171 ? 9.607 0.709 -29.031 1.00 83.25 171 LYS A CA 1
ATOM 1372 C C . LYS A 1 171 ? 9.490 2.138 -29.543 1.00 83.25 171 LYS A C 1
ATOM 1374 O O . LYS A 1 171 ? 8.603 2.889 -29.156 1.00 83.25 171 LYS A O 1
ATOM 1379 N N . TRP A 1 172 ? 10.362 2.466 -30.490 1.00 70.12 172 TRP A N 1
ATOM 1380 C CA . TRP A 1 172 ? 10.437 3.781 -31.129 1.00 70.12 172 TRP A CA 1
ATOM 1381 C C . TRP A 1 172 ? 9.521 3.924 -32.364 1.00 70.12 172 TRP A C 1
ATOM 1383 O O . TRP A 1 172 ? 9.458 4.998 -32.953 1.00 70.12 172 TRP A O 1
ATOM 1393 N N . GLN A 1 173 ? 8.816 2.863 -32.788 1.00 60.22 173 GLN A N 1
ATOM 1394 C CA . GLN A 1 173 ? 8.003 2.860 -34.018 1.00 60.22 173 GLN A CA 1
ATOM 1395 C C . GLN A 1 173 ? 6.519 3.218 -33.808 1.00 60.22 173 GLN A C 1
ATOM 1397 O O . GLN A 1 173 ? 5.907 2.859 -32.804 1.00 60.22 173 GLN A O 1
ATOM 1402 N N . ASN A 1 174 ? 5.955 3.877 -34.833 1.00 53.94 174 ASN A N 1
ATOM 1403 C CA . ASN A 1 174 ? 4.596 4.431 -34.934 1.00 53.94 174 ASN A CA 1
ATOM 1404 C C . ASN A 1 174 ? 3.452 3.497 -34.448 1.00 53.94 174 ASN A C 1
ATOM 1406 O O . ASN A 1 174 ? 3.457 2.302 -34.752 1.00 53.94 174 ASN A O 1
ATOM 1410 N N . PRO A 1 175 ? 2.388 4.041 -33.816 1.00 51.12 175 PRO A N 1
ATOM 1411 C CA . PRO A 1 175 ? 1.308 3.299 -33.149 1.00 51.12 175 PRO A CA 1
ATOM 1412 C C . PRO A 1 175 ? 0.236 2.759 -34.118 1.00 51.12 175 PRO A C 1
ATOM 1414 O O . PRO A 1 175 ? -0.956 2.824 -33.837 1.00 51.12 175 PRO A O 1
ATOM 1417 N N . ARG A 1 176 ? 0.624 2.249 -35.294 1.00 46.97 176 ARG A N 1
ATOM 1418 C CA . ARG A 1 176 ? -0.335 1.790 -36.322 1.00 46.97 176 ARG A CA 1
ATOM 1419 C C . ARG A 1 176 ? -0.779 0.335 -36.185 1.00 46.97 176 ARG A C 1
ATOM 1421 O O . ARG A 1 176 ? -1.588 -0.120 -36.986 1.00 46.97 176 ARG A O 1
ATOM 1428 N N . LEU A 1 177 ? -0.289 -0.394 -35.184 1.00 50.22 177 LEU A N 1
ATOM 1429 C CA . LEU A 1 177 ? -0.918 -1.659 -34.817 1.00 50.22 177 LEU A CA 1
ATOM 1430 C C . LEU A 1 177 ? -2.179 -1.338 -34.011 1.00 50.22 177 LEU A C 1
ATOM 1432 O O . LEU A 1 177 ? -2.054 -0.648 -32.996 1.00 50.22 177 LEU A O 1
ATOM 1436 N N . PRO A 1 178 ? -3.367 -1.819 -34.417 1.00 50.88 178 PRO A N 1
ATOM 1437 C CA . PRO A 1 178 ? -4.553 -1.754 -33.581 1.00 50.88 178 PRO A CA 1
ATOM 1438 C C . PRO A 1 178 ? -4.322 -2.659 -32.365 1.00 50.88 178 PRO A C 1
ATOM 1440 O O . PRO A 1 178 ? -4.700 -3.827 -32.353 1.00 50.88 178 PRO A O 1
ATOM 1443 N N . LEU A 1 179 ? -3.634 -2.141 -31.342 1.00 57.31 179 LEU A N 1
ATOM 1444 C CA . LEU A 1 179 ? -3.697 -2.745 -30.020 1.00 57.31 179 LEU A CA 1
ATOM 1445 C C . LEU A 1 179 ? -5.154 -2.652 -29.582 1.00 57.31 179 LEU A C 1
ATOM 1447 O O . LEU A 1 179 ? -5.762 -1.586 -29.698 1.00 57.31 179 LEU A O 1
ATOM 1451 N N . ALA A 1 180 ? -5.701 -3.767 -29.098 1.00 60.25 180 ALA A N 1
ATOM 1452 C CA . ALA A 1 180 ? -7.053 -3.810 -28.566 1.00 60.25 180 ALA A CA 1
ATOM 1453 C C . ALA A 1 180 ? -7.264 -2.616 -27.623 1.00 60.25 180 ALA A C 1
ATOM 1455 O O . ALA A 1 180 ? -6.447 -2.358 -26.723 1.00 60.25 180 ALA A O 1
ATOM 1456 N N . ALA A 1 181 ? -8.319 -1.847 -27.899 1.00 68.31 181 ALA A N 1
ATOM 1457 C CA . ALA A 1 181 ? -8.687 -0.683 -27.115 1.00 68.31 181 ALA A CA 1
ATOM 1458 C C . ALA A 1 181 ? -9.086 -1.154 -25.713 1.00 68.31 181 ALA A C 1
ATOM 1460 O O . ALA A 1 181 ? -10.227 -1.536 -25.475 1.00 68.31 181 ALA A O 1
ATOM 1461 N N . SER A 1 182 ? -8.125 -1.154 -24.793 1.00 80.12 182 SER A N 1
ATOM 1462 C CA . SER A 1 182 ? -8.378 -1.396 -23.379 1.00 80.12 182 SER A CA 1
ATOM 1463 C C . SER A 1 182 ? -8.708 -0.059 -22.708 1.00 80.12 182 SER A C 1
ATOM 1465 O O . SER A 1 182 ? -7.950 0.907 -22.870 1.00 80.12 182 SER A O 1
ATOM 1467 N N . PRO A 1 183 ? -9.823 0.045 -21.964 1.00 84.00 183 PRO A N 1
ATOM 1468 C CA . PRO A 1 183 ? -10.136 1.246 -21.196 1.00 84.00 183 PRO A CA 1
ATOM 1469 C C . PRO A 1 183 ? -9.092 1.528 -20.104 1.00 84.00 183 PRO A C 1
ATOM 1471 O O . PRO A 1 183 ? -8.871 2.697 -19.788 1.00 84.00 183 PRO A O 1
ATOM 1474 N N . GLU A 1 184 ? -8.412 0.486 -19.617 1.00 88.06 184 GLU A N 1
ATOM 1475 C CA . GLU A 1 184 ? -7.378 0.545 -18.577 1.00 88.06 184 GLU A CA 1
ATOM 1476 C C . GLU A 1 184 ? -6.002 0.991 -19.095 1.00 88.06 184 GLU A C 1
ATOM 1478 O O . GLU A 1 184 ? -5.077 1.209 -18.311 1.00 88.06 184 GLU A O 1
ATOM 1483 N N . ARG A 1 185 ? -5.848 1.157 -20.414 1.00 90.88 185 ARG A N 1
ATOM 1484 C CA . ARG A 1 185 ? -4.563 1.481 -21.035 1.00 90.88 185 ARG A CA 1
ATOM 1485 C C . ARG A 1 185 ? -4.119 2.910 -20.734 1.00 90.88 185 ARG A C 1
ATOM 1487 O O . ARG A 1 185 ? -4.860 3.865 -20.989 1.00 90.88 185 ARG A O 1
ATOM 1494 N N . PHE A 1 186 ? -2.864 3.072 -20.311 1.00 89.19 186 PHE A N 1
ATOM 1495 C CA . PHE A 1 186 ? -2.227 4.385 -20.272 1.00 89.19 186 PHE A CA 1
ATOM 1496 C C . PHE A 1 186 ? -2.059 4.949 -21.683 1.00 89.19 186 PHE A C 1
ATOM 1498 O O . PHE A 1 186 ? -1.533 4.289 -22.574 1.00 89.19 186 PHE A O 1
ATOM 1505 N N . THR A 1 187 ? -2.493 6.190 -21.889 1.00 85.44 187 THR A N 1
ATOM 1506 C CA . THR A 1 187 ? -2.418 6.859 -23.208 1.00 85.44 187 THR A CA 1
ATOM 1507 C C . THR A 1 187 ? -1.533 8.097 -23.217 1.00 85.44 187 THR A C 1
ATOM 1509 O O . THR A 1 187 ? -1.104 8.525 -24.282 1.00 85.44 187 THR A O 1
ATOM 1512 N N . SER A 1 188 ? -1.268 8.676 -22.046 1.00 82.00 188 SER A N 1
ATOM 1513 C CA . SER A 1 188 ? -0.562 9.957 -21.925 1.00 82.00 188 SER A CA 1
ATOM 1514 C C . SER A 1 188 ? 0.852 9.821 -21.360 1.00 82.00 188 SER A C 1
ATOM 1516 O O . SER A 1 188 ? 1.690 10.675 -21.622 1.00 82.00 188 SER A O 1
ATOM 1518 N N . VAL A 1 189 ? 1.134 8.747 -20.617 1.00 86.50 189 VAL A N 1
ATOM 1519 C CA . VAL A 1 189 ? 2.450 8.464 -20.026 1.00 86.50 189 VAL A CA 1
ATOM 1520 C C . VAL A 1 189 ? 2.874 7.035 -20.344 1.00 86.50 189 VAL A C 1
ATOM 1522 O O . VAL A 1 189 ? 2.033 6.138 -20.422 1.00 86.50 189 VAL A O 1
ATOM 1525 N N . SER A 1 190 ? 4.180 6.819 -20.522 1.00 88.69 190 SER A N 1
ATOM 1526 C CA . SER A 1 190 ? 4.754 5.505 -20.846 1.00 88.69 190 SER A CA 1
ATOM 1527 C C . SER A 1 190 ? 4.842 4.616 -19.602 1.00 88.69 190 SER A C 1
ATOM 1529 O O . SER A 1 190 ? 5.930 4.319 -19.121 1.00 88.69 190 SER A O 1
ATOM 1531 N N . CYS A 1 191 ? 3.686 4.205 -19.078 1.00 91.62 191 CYS A N 1
ATOM 1532 C CA . CYS A 1 191 ? 3.563 3.367 -17.885 1.00 91.62 191 CYS A CA 1
ATOM 1533 C C . CYS A 1 191 ? 2.871 2.030 -18.182 1.00 91.62 191 CYS A C 1
ATOM 1535 O O . CYS A 1 191 ? 2.119 1.884 -19.149 1.00 91.62 191 CYS A O 1
ATOM 1537 N N . VAL A 1 192 ? 3.121 1.062 -17.307 1.00 93.94 192 VAL A N 1
ATOM 1538 C CA . VAL A 1 192 ? 2.466 -0.248 -17.239 1.00 93.94 192 VAL A CA 1
ATOM 1539 C C . VAL A 1 192 ? 2.323 -0.618 -15.761 1.00 93.94 192 VAL A C 1
ATOM 1541 O O . VAL A 1 192 ? 3.201 -0.277 -14.967 1.00 93.94 192 VAL A O 1
ATOM 1544 N N . LEU A 1 193 ? 1.220 -1.260 -15.374 1.00 95.44 193 LEU A N 1
ATOM 1545 C CA . LEU A 1 193 ? 1.009 -1.741 -14.005 1.00 95.44 193 LEU A CA 1
ATOM 1546 C C . LEU A 1 193 ? 1.334 -3.221 -13.859 1.00 95.44 193 LEU A C 1
ATOM 1548 O O . LEU A 1 193 ? 1.370 -3.969 -14.836 1.00 95.44 193 LEU A O 1
ATOM 1552 N N . GLY A 1 194 ? 1.534 -3.624 -12.606 1.00 95.44 194 GLY A N 1
ATOM 1553 C CA . GLY A 1 194 ? 1.461 -5.025 -12.225 1.00 95.44 194 GLY A CA 1
ATOM 1554 C C . GLY A 1 194 ? 0.012 -5.523 -12.177 1.00 95.44 194 GLY A C 1
ATOM 1555 O O . GLY A 1 194 ? -0.901 -4.740 -11.917 1.00 95.44 194 GLY A O 1
ATOM 1556 N N . CYS A 1 195 ? -0.188 -6.821 -12.392 1.00 93.38 195 CYS A N 1
ATOM 1557 C CA . CYS A 1 195 ? -1.476 -7.492 -12.215 1.00 93.38 195 CYS A CA 1
ATOM 1558 C C . CYS A 1 195 ? -1.862 -7.591 -10.729 1.00 93.38 195 CYS A C 1
ATOM 1560 O O . CYS A 1 195 ? -3.037 -7.673 -10.378 1.00 93.38 195 CYS A O 1
ATOM 1562 N N . GLU A 1 196 ? -0.866 -7.648 -9.847 1.00 94.19 196 GLU A N 1
ATOM 1563 C CA . GLU A 1 196 ? -1.042 -7.925 -8.429 1.00 94.19 196 GLU A CA 1
ATOM 1564 C C . GLU A 1 196 ? -1.438 -6.658 -7.660 1.00 94.19 196 GLU A C 1
ATOM 1566 O O . GLU A 1 196 ? -0.719 -5.657 -7.639 1.00 94.19 196 GLU A O 1
ATOM 1571 N N . GLY A 1 197 ? -2.586 -6.724 -6.983 1.00 92.75 197 GLY A N 1
ATOM 1572 C CA . GLY A 1 197 ? -3.039 -5.716 -6.032 1.00 92.75 197 GLY A CA 1
ATOM 1573 C C . GLY A 1 197 ? -2.754 -6.143 -4.595 1.00 92.75 197 GLY A C 1
ATOM 1574 O O . GLY A 1 197 ? -3.031 -7.277 -4.211 1.00 92.75 197 GLY A O 1
ATOM 1575 N N . PHE A 1 198 ? -2.245 -5.219 -3.782 1.00 89.81 198 PHE A N 1
ATOM 1576 C CA . PHE A 1 198 ? -1.965 -5.460 -2.367 1.00 89.81 198 PHE A CA 1
ATOM 1577 C C . PHE A 1 198 ? -2.937 -4.672 -1.491 1.00 89.81 198 PHE A C 1
ATOM 1579 O O . PHE A 1 198 ? -3.069 -3.459 -1.649 1.00 89.81 198 PHE A O 1
ATOM 1586 N N . THR A 1 199 ? -3.595 -5.358 -0.557 1.00 86.00 199 THR A N 1
ATOM 1587 C CA . THR A 1 199 ? -4.577 -4.768 0.374 1.00 86.00 199 THR A CA 1
ATOM 1588 C C . THR A 1 199 ? -4.264 -5.042 1.846 1.00 86.00 199 THR A C 1
ATOM 1590 O O . THR A 1 199 ? -4.942 -4.515 2.725 1.00 86.00 199 THR A O 1
ATOM 1593 N N . VAL A 1 200 ? -3.244 -5.856 2.138 1.00 80.38 200 VAL A N 1
ATOM 1594 C CA . VAL A 1 200 ? -2.828 -6.218 3.499 1.00 80.38 200 VAL A CA 1
ATOM 1595 C C . VAL A 1 200 ? -1.357 -6.640 3.521 1.00 80.38 200 VAL A C 1
ATOM 1597 O O . VAL A 1 200 ? -0.842 -7.139 2.522 1.00 80.38 200 VAL A O 1
ATOM 1600 N N . GLY A 1 201 ? -0.689 -6.466 4.664 1.00 79.19 201 GLY A N 1
ATOM 1601 C CA . GLY A 1 201 ? 0.644 -7.018 4.931 1.00 79.19 201 GLY A CA 1
ATOM 1602 C C . GLY A 1 201 ? 1.823 -6.177 4.432 1.00 79.19 201 GLY A C 1
ATOM 1603 O O . GLY A 1 201 ? 1.695 -4.981 4.134 1.00 79.19 201 GLY A O 1
ATOM 1604 N N . ARG A 1 202 ? 2.993 -6.825 4.391 1.00 85.00 202 ARG A N 1
ATOM 1605 C CA . ARG A 1 202 ? 4.252 -6.276 3.883 1.00 85.00 202 ARG A CA 1
ATOM 1606 C C . ARG A 1 202 ? 4.726 -7.079 2.686 1.00 85.00 202 ARG A C 1
ATOM 1608 O O . ARG A 1 202 ? 4.889 -8.290 2.791 1.00 85.00 202 ARG A O 1
ATOM 1615 N N . HIS A 1 203 ? 4.991 -6.395 1.583 1.00 89.12 203 HIS A N 1
ATOM 1616 C CA . HIS A 1 203 ? 5.377 -7.015 0.318 1.00 89.12 203 HIS A CA 1
ATOM 1617 C C . HIS A 1 203 ? 6.645 -6.377 -0.210 1.00 89.12 203 HIS A C 1
ATOM 1619 O O . HIS A 1 203 ? 6.834 -5.171 -0.061 1.00 89.12 203 HIS A O 1
ATOM 1625 N N . TYR A 1 204 ? 7.497 -7.161 -0.857 1.00 93.19 204 TYR A N 1
ATOM 1626 C CA . TYR A 1 204 ? 8.617 -6.616 -1.608 1.00 93.19 204 TYR A CA 1
ATOM 1627 C C . TYR A 1 204 ? 8.806 -7.318 -2.945 1.00 93.19 204 TYR A C 1
ATOM 1629 O O . TYR A 1 204 ? 8.542 -8.511 -3.086 1.00 93.19 204 TYR A O 1
ATOM 1637 N N . TRP A 1 205 ? 9.302 -6.579 -3.927 1.00 94.69 205 TRP A N 1
ATOM 1638 C CA . TRP A 1 205 ? 9.738 -7.118 -5.209 1.00 94.69 205 TRP A CA 1
ATOM 1639 C C . TRP A 1 205 ? 10.991 -6.389 -5.671 1.00 94.69 205 TRP A C 1
ATOM 1641 O O . TRP A 1 205 ? 11.326 -5.309 -5.184 1.00 94.69 205 TRP A O 1
ATOM 1651 N N . GLU A 1 206 ? 11.713 -7.008 -6.595 1.00 94.31 206 GLU A N 1
ATOM 1652 C CA . GLU A 1 206 ? 12.944 -6.457 -7.144 1.00 94.31 206 GLU A CA 1
ATOM 1653 C C . GLU A 1 206 ? 12.778 -6.249 -8.641 1.00 94.31 206 GLU A C 1
ATOM 1655 O O . GLU A 1 206 ? 12.242 -7.113 -9.335 1.00 94.31 206 GLU A O 1
AT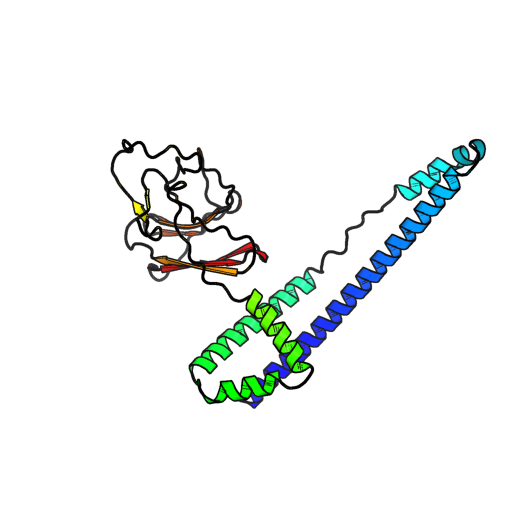OM 1660 N N . VAL A 1 207 ? 13.238 -5.099 -9.121 1.00 94.38 207 VAL A N 1
ATOM 1661 C CA . VAL A 1 207 ? 13.204 -4.727 -10.532 1.00 94.38 207 VAL A CA 1
ATOM 1662 C C . VAL A 1 207 ? 14.628 -4.475 -10.987 1.00 94.38 207 VAL A C 1
ATOM 1664 O O . VAL A 1 207 ? 15.339 -3.658 -10.397 1.00 94.38 207 VAL A O 1
ATOM 1667 N N . GLU A 1 208 ? 15.047 -5.187 -12.024 1.00 94.25 208 GLU A N 1
ATOM 1668 C CA . GLU A 1 208 ? 16.293 -4.895 -12.721 1.00 94.25 208 GLU A CA 1
ATOM 1669 C C . GLU A 1 208 ? 16.065 -3.705 -13.651 1.00 94.25 208 GLU A C 1
ATOM 1671 O O . GLU A 1 208 ? 15.131 -3.695 -14.453 1.00 94.25 208 GLU A O 1
ATOM 1676 N N . VAL A 1 209 ? 16.893 -2.675 -13.502 1.00 90.56 209 VAL A N 1
ATOM 1677 C CA . VAL A 1 209 ? 16.793 -1.439 -14.281 1.00 90.56 209 VAL A CA 1
ATOM 1678 C C . VAL A 1 209 ? 17.938 -1.364 -15.280 1.00 90.56 209 VAL A C 1
ATOM 1680 O O . VAL A 1 209 ? 19.070 -1.756 -14.989 1.00 90.56 209 VAL A O 1
ATOM 1683 N N . GLY A 1 210 ? 17.629 -0.884 -16.483 1.00 81.38 210 GLY A N 1
ATOM 1684 C CA . GLY A 1 210 ? 18.607 -0.756 -17.558 1.00 81.38 210 GLY A CA 1
ATOM 1685 C C . GLY A 1 210 ? 19.676 0.293 -17.248 1.00 81.38 210 GLY A C 1
ATOM 1686 O O . GLY A 1 210 ? 19.413 1.299 -16.593 1.00 81.38 210 GLY A O 1
ATOM 1687 N N . GLU A 1 211 ? 20.888 0.083 -17.765 1.00 73.50 211 GLU A N 1
ATOM 1688 C CA . GLU A 1 211 ? 22.004 1.030 -17.594 1.00 73.50 211 GLU A CA 1
ATOM 1689 C C . GLU A 1 211 ? 21.874 2.294 -18.464 1.00 73.50 211 GLU A C 1
ATOM 1691 O O . GLU A 1 211 ? 22.576 3.285 -18.240 1.00 73.50 211 GLU A O 1
ATOM 1696 N N . MET A 1 212 ? 20.995 2.254 -19.468 1.00 72.12 212 MET A N 1
ATOM 1697 C CA . MET A 1 212 ? 20.760 3.324 -20.432 1.00 72.12 212 MET A CA 1
ATOM 1698 C C . MET A 1 212 ? 19.265 3.603 -20.571 1.00 72.12 212 MET A C 1
ATOM 1700 O O . MET A 1 212 ? 18.452 2.680 -20.578 1.00 72.12 212 MET A O 1
ATOM 1704 N N . GLY A 1 213 ? 18.931 4.881 -20.754 1.00 79.50 213 GLY A N 1
ATOM 1705 C CA . GLY A 1 213 ? 17.557 5.353 -20.907 1.00 79.50 213 GLY A CA 1
ATOM 1706 C C . GLY A 1 213 ? 16.907 5.763 -19.590 1.00 79.50 213 GLY A C 1
ATOM 1707 O O . GLY A 1 213 ? 17.483 5.605 -18.514 1.00 79.50 213 GLY A O 1
ATOM 1708 N N . ASP A 1 214 ? 15.709 6.323 -19.707 1.00 87.50 214 ASP A N 1
ATOM 1709 C CA . ASP A 1 214 ? 14.918 6.778 -18.571 1.00 87.50 214 ASP A CA 1
ATOM 1710 C C . ASP A 1 214 ? 13.994 5.655 -18.094 1.00 87.50 214 ASP A C 1
ATOM 1712 O O . ASP A 1 214 ? 13.447 4.890 -18.893 1.00 87.50 214 ASP A O 1
ATOM 1716 N N . TRP A 1 215 ? 13.813 5.554 -16.782 1.00 91.31 215 TRP A N 1
ATOM 1717 C CA . TRP A 1 215 ? 12.928 4.565 -16.176 1.00 91.31 215 TRP A CA 1
ATOM 1718 C C . TRP A 1 215 ? 12.305 5.111 -14.898 1.00 91.31 215 TRP A C 1
ATOM 1720 O O . TRP A 1 215 ? 12.846 6.005 -14.249 1.00 91.31 215 TRP A O 1
ATOM 1730 N N . ALA A 1 216 ? 11.167 4.536 -14.520 1.00 91.88 216 ALA A N 1
ATOM 1731 C CA . ALA A 1 216 ? 10.526 4.774 -13.238 1.00 91.88 216 ALA A CA 1
ATOM 1732 C C . ALA A 1 216 ? 10.001 3.451 -12.674 1.00 91.88 216 ALA A C 1
ATOM 1734 O O . ALA A 1 216 ? 9.476 2.620 -13.416 1.00 91.88 216 ALA A O 1
ATOM 1735 N N . VAL A 1 217 ? 10.149 3.260 -11.365 1.00 94.12 217 VAL A N 1
ATOM 1736 C CA . VAL A 1 217 ? 9.687 2.069 -10.643 1.00 94.12 217 VAL A CA 1
ATOM 1737 C C . VAL A 1 217 ? 8.945 2.521 -9.392 1.00 94.12 217 VAL A C 1
ATOM 1739 O O . VAL A 1 217 ? 9.387 3.441 -8.705 1.00 94.12 217 VAL A O 1
ATOM 1742 N N . GLY A 1 218 ? 7.803 1.901 -9.097 1.00 93.62 218 GLY A N 1
ATOM 1743 C CA . GLY A 1 218 ? 6.920 2.402 -8.053 1.00 93.62 218 GLY A CA 1
ATOM 1744 C C . GLY A 1 218 ? 5.736 1.519 -7.706 1.00 93.62 218 GLY A C 1
ATOM 1745 O O . GLY A 1 218 ? 5.591 0.397 -8.187 1.00 93.62 218 GLY A O 1
ATOM 1746 N N . VAL A 1 219 ? 4.877 2.091 -6.871 1.00 94.19 219 VAL A N 1
ATOM 1747 C CA . VAL A 1 219 ? 3.573 1.581 -6.463 1.00 94.19 219 VAL A CA 1
ATOM 1748 C C . VAL A 1 219 ? 2.519 2.593 -6.889 1.00 94.19 219 VAL A C 1
ATOM 1750 O O . VAL A 1 219 ? 2.691 3.798 -6.710 1.00 94.19 219 VAL A O 1
ATOM 1753 N N . ALA A 1 220 ? 1.407 2.108 -7.427 1.00 94.12 220 ALA A N 1
ATOM 1754 C CA . ALA A 1 220 ? 0.276 2.938 -7.807 1.00 94.12 220 ALA A CA 1
ATOM 1755 C C . ALA A 1 220 ? -1.007 2.396 -7.177 1.00 94.12 220 ALA A C 1
ATOM 1757 O O . ALA A 1 220 ? -1.173 1.186 -7.016 1.00 94.12 220 ALA A O 1
ATOM 1758 N N . ARG A 1 221 ? -1.948 3.284 -6.850 1.00 93.06 221 ARG A N 1
ATOM 1759 C CA . ARG A 1 221 ? -3.316 2.866 -6.534 1.00 93.06 221 ARG A CA 1
ATOM 1760 C C . ARG A 1 221 ? -3.975 2.293 -7.786 1.00 93.06 221 ARG A C 1
ATOM 1762 O O . ARG A 1 221 ? -3.805 2.816 -8.888 1.00 93.06 221 ARG A O 1
ATOM 1769 N N . ALA A 1 222 ? -4.822 1.283 -7.602 1.00 90.69 222 ALA A N 1
ATOM 1770 C CA . ALA A 1 222 ? -5.628 0.738 -8.694 1.00 90.69 222 ALA A CA 1
ATOM 1771 C C . ALA A 1 222 ? -6.479 1.828 -9.375 1.00 90.69 222 ALA A C 1
ATOM 1773 O O . ALA A 1 222 ? -6.616 1.826 -10.591 1.00 90.69 222 ALA A O 1
ATOM 1774 N N . SER A 1 223 ? -6.950 2.820 -8.612 1.00 89.94 223 SER A N 1
ATOM 1775 C CA . SER A 1 223 ? -7.794 3.928 -9.077 1.00 89.94 223 SER A CA 1
ATOM 1776 C C . SER A 1 223 ? -7.060 5.053 -9.825 1.00 89.94 223 SER A C 1
ATOM 1778 O O . SER A 1 223 ? -7.667 6.089 -10.098 1.00 89.94 223 SER A O 1
ATOM 1780 N N . VAL A 1 224 ? -5.757 4.925 -10.102 1.00 91.25 224 VAL A N 1
ATOM 1781 C CA . VAL A 1 224 ? -4.994 5.964 -10.816 1.00 91.25 224 VAL A CA 1
ATOM 1782 C C . VAL A 1 224 ? -5.587 6.209 -12.205 1.00 91.25 224 VAL A C 1
ATOM 1784 O O . VAL A 1 224 ? -5.892 5.279 -12.952 1.00 91.25 224 VAL A O 1
ATOM 1787 N N . LYS A 1 225 ? -5.711 7.483 -12.581 1.00 88.94 225 LYS A N 1
ATOM 1788 C CA . LYS A 1 225 ? -6.241 7.891 -13.885 1.00 88.94 225 LYS A CA 1
ATOM 1789 C C . LYS A 1 225 ? -5.369 7.346 -15.025 1.00 88.94 225 LYS A C 1
ATOM 1791 O O . LYS A 1 225 ? -4.150 7.474 -14.992 1.00 88.94 225 LYS A O 1
ATOM 1796 N N . ARG A 1 226 ? -5.996 6.771 -16.057 1.00 88.00 226 ARG A N 1
ATOM 1797 C CA . ARG A 1 226 ? -5.304 6.160 -17.216 1.00 88.00 226 ARG A CA 1
ATOM 1798 C C . ARG A 1 226 ? -5.153 7.089 -18.426 1.00 88.00 226 ARG A C 1
ATOM 1800 O O . ARG A 1 226 ? -4.334 6.845 -19.313 1.00 88.00 226 ARG A O 1
ATOM 1807 N N . LYS A 1 227 ? -5.957 8.154 -18.493 1.00 85.81 227 LYS A N 1
ATOM 1808 C CA . LYS A 1 227 ? -6.085 9.030 -19.671 1.00 85.81 227 LYS A CA 1
ATOM 1809 C C . LYS A 1 227 ? -6.015 10.509 -19.292 1.00 85.81 227 LYS A C 1
ATOM 1811 O O . LYS A 1 227 ? -6.519 10.898 -18.239 1.00 85.81 227 LYS A O 1
ATOM 1816 N N . GLY A 1 228 ? -5.483 11.333 -20.193 1.00 83.56 228 GLY A N 1
ATOM 1817 C CA . GLY A 1 228 ? -5.341 12.779 -19.999 1.00 83.56 228 GLY A CA 1
ATOM 1818 C C . GLY A 1 228 ? -4.120 13.134 -19.152 1.00 83.56 228 GLY A C 1
ATOM 1819 O O . GLY A 1 228 ? -3.184 12.349 -19.051 1.00 83.56 228 GLY A O 1
ATOM 1820 N N . GLU A 1 229 ? -4.119 14.317 -18.535 1.00 81.81 229 GLU A N 1
ATOM 1821 C CA . GLU A 1 229 ? -3.007 14.724 -17.670 1.00 81.81 229 GLU A CA 1
ATOM 1822 C C . GLU A 1 229 ? -2.875 13.763 -16.477 1.00 81.81 229 GLU A C 1
ATOM 1824 O O . GLU A 1 229 ? -3.824 13.570 -15.709 1.00 81.81 229 GLU A O 1
ATOM 1829 N N . ILE A 1 230 ? -1.698 13.144 -16.364 1.00 82.88 230 ILE A N 1
ATOM 1830 C CA . ILE A 1 230 ? -1.299 12.267 -15.264 1.00 82.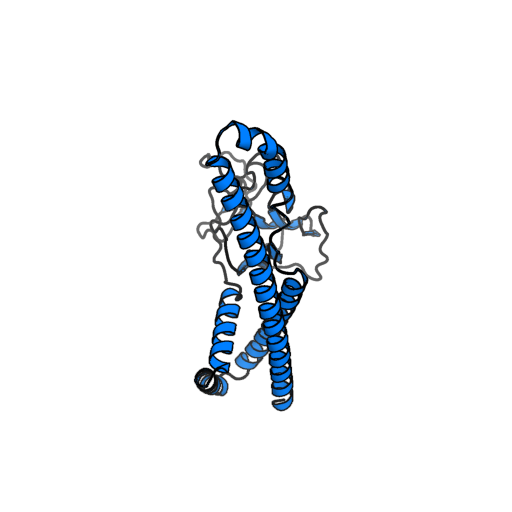88 230 ILE A CA 1
ATOM 1831 C C . ILE A 1 230 ? -0.075 12.904 -14.628 1.00 82.88 230 ILE A C 1
ATOM 1833 O O . ILE A 1 230 ? 0.928 13.138 -15.302 1.00 82.88 230 ILE A O 1
ATOM 1837 N N . ARG A 1 231 ? -0.172 13.181 -13.330 1.00 82.19 231 ARG A N 1
ATOM 1838 C CA . ARG A 1 231 ? 0.942 13.662 -12.517 1.00 82.19 231 ARG A CA 1
ATOM 1839 C C . ARG A 1 231 ? 1.429 12.543 -11.615 1.00 82.19 231 ARG A C 1
ATOM 1841 O O . ARG A 1 231 ? 0.656 11.671 -11.219 1.00 82.19 231 ARG A O 1
ATOM 1848 N N . PHE A 1 232 ? 2.715 12.581 -11.307 1.00 83.00 232 PHE A N 1
ATOM 1849 C CA . PHE A 1 232 ? 3.334 11.656 -10.375 1.00 83.00 232 PHE A CA 1
ATOM 1850 C C . PHE A 1 232 ? 3.360 12.282 -8.982 1.00 83.00 232 PHE A C 1
ATOM 1852 O O . PHE A 1 232 ? 3.518 13.494 -8.851 1.00 83.00 232 PHE A O 1
ATOM 1859 N N . GLY A 1 233 ? 3.168 11.456 -7.958 1.00 83.56 233 GLY A N 1
ATOM 1860 C CA . GLY A 1 233 ? 3.200 11.884 -6.566 1.00 83.56 233 GLY A CA 1
ATOM 1861 C C . GLY A 1 233 ? 2.094 11.255 -5.706 1.00 83.56 233 GLY A C 1
ATOM 1862 O O . GLY A 1 233 ? 1.075 10.784 -6.235 1.00 83.56 233 GLY A O 1
ATOM 1863 N N . PRO A 1 234 ? 2.263 11.275 -4.370 1.00 84.31 234 PRO A N 1
ATOM 1864 C CA . PRO A 1 234 ? 1.324 10.690 -3.413 1.00 84.31 234 PRO A CA 1
ATOM 1865 C C . PRO A 1 234 ? -0.121 11.173 -3.580 1.00 84.31 234 PRO A C 1
ATOM 1867 O O . PRO A 1 234 ? -1.049 10.367 -3.498 1.00 84.31 234 PRO A O 1
ATOM 1870 N N . ASP A 1 235 ? -0.310 12.461 -3.881 1.00 86.81 235 ASP A N 1
ATOM 1871 C CA . ASP A 1 235 ? -1.629 13.088 -4.060 1.00 86.81 235 ASP A CA 1
ATOM 1872 C C . ASP A 1 235 ? -2.411 12.489 -5.235 1.00 86.81 235 ASP A C 1
ATOM 1874 O O . ASP A 1 235 ? -3.639 12.429 -5.225 1.00 86.81 235 ASP A O 1
ATOM 1878 N N . TRP A 1 236 ? -1.687 11.981 -6.233 1.00 86.94 236 TRP A N 1
ATOM 1879 C CA . TRP A 1 236 ? -2.243 11.322 -7.412 1.00 86.94 236 TRP A CA 1
ATOM 1880 C C . TRP A 1 236 ? -2.265 9.798 -7.275 1.00 86.94 236 TRP A C 1
ATOM 1882 O O . TRP A 1 236 ? -2.669 9.095 -8.199 1.00 86.94 236 TRP A O 1
ATOM 1892 N N . GLY A 1 237 ? -1.872 9.275 -6.109 1.00 90.19 237 GLY A N 1
ATOM 1893 C CA . GLY A 1 237 ? -1.862 7.851 -5.803 1.00 90.19 237 GLY A CA 1
ATOM 1894 C C . GLY A 1 237 ? -0.707 7.086 -6.443 1.00 90.19 237 GLY A C 1
ATOM 1895 O O . GLY A 1 237 ? -0.859 5.885 -6.669 1.00 90.19 237 GLY A O 1
ATOM 1896 N N . ILE A 1 238 ? 0.410 7.753 -6.754 1.00 91.00 238 ILE A N 1
ATOM 1897 C CA . ILE A 1 238 ? 1.610 7.130 -7.322 1.00 91.00 238 ILE A CA 1
ATOM 1898 C C . ILE A 1 238 ? 2.818 7.458 -6.441 1.00 91.00 238 ILE A C 1
ATOM 1900 O O . ILE A 1 238 ? 3.143 8.622 -6.242 1.00 91.00 238 ILE A O 1
ATOM 1904 N N . TRP A 1 239 ? 3.522 6.432 -5.972 1.00 92.06 239 TRP A N 1
ATOM 1905 C CA . TRP A 1 239 ? 4.791 6.550 -5.252 1.00 92.06 239 TRP A CA 1
ATOM 1906 C C . TRP A 1 239 ? 5.862 5.860 -6.075 1.00 92.06 239 TRP A C 1
ATOM 1908 O O . TRP A 1 239 ? 5.757 4.660 -6.318 1.00 92.06 239 TRP A O 1
ATOM 1918 N N . ALA A 1 240 ? 6.874 6.586 -6.530 1.00 92.50 240 ALA A N 1
ATOM 1919 C CA . ALA A 1 240 ? 7.869 6.026 -7.434 1.00 92.50 240 ALA A CA 1
ATOM 1920 C C . ALA A 1 240 ? 9.222 6.721 -7.292 1.00 92.50 240 ALA A C 1
ATOM 1922 O O . ALA A 1 240 ? 9.309 7.866 -6.853 1.00 92.50 240 ALA A O 1
ATOM 1923 N N . VAL A 1 241 ? 10.270 6.028 -7.720 1.00 91.69 241 VAL A N 1
ATOM 1924 C CA . VAL A 1 241 ? 11.581 6.612 -8.002 1.00 91.69 241 VAL A CA 1
ATOM 1925 C C . VAL A 1 241 ? 11.822 6.560 -9.499 1.00 91.69 241 VAL A C 1
ATOM 1927 O O . VAL A 1 241 ? 11.447 5.589 -10.161 1.00 91.69 241 VAL A O 1
ATOM 1930 N N . GLN A 1 242 ? 12.443 7.602 -10.036 1.00 90.25 242 GLN A N 1
ATOM 1931 C CA . GLN A 1 242 ? 12.782 7.668 -11.451 1.00 90.25 242 GLN A CA 1
ATOM 1932 C C . GLN A 1 242 ? 14.246 8.009 -11.672 1.00 90.25 242 GLN A C 1
ATOM 1934 O O . GLN A 1 242 ? 14.853 8.739 -10.887 1.00 90.25 242 GLN A O 1
ATOM 1939 N N . GLN A 1 243 ? 14.770 7.529 -12.794 1.00 89.25 243 GLN A N 1
ATOM 1940 C CA . GLN A 1 243 ? 15.975 8.040 -13.419 1.00 89.25 243 GLN A CA 1
ATOM 1941 C C . GLN A 1 243 ? 15.581 8.758 -14.707 1.00 89.25 243 GLN A C 1
ATOM 1943 O O . GLN A 1 243 ? 15.004 8.144 -15.603 1.00 89.25 243 GLN A O 1
ATOM 1948 N N . CYS A 1 244 ? 15.938 10.036 -14.811 1.00 85.12 244 CYS A N 1
ATOM 1949 C CA . CYS A 1 244 ? 15.758 10.826 -16.024 1.00 85.12 244 CYS A CA 1
ATOM 1950 C C . CYS A 1 244 ? 17.029 11.629 -16.314 1.00 85.12 244 CYS A C 1
ATOM 1952 O O . CYS A 1 244 ? 17.519 12.352 -15.441 1.00 85.12 244 CYS A O 1
ATOM 1954 N N . GLY A 1 245 ? 17.612 11.468 -17.505 1.00 81.50 245 GLY A N 1
ATOM 1955 C CA . GLY A 1 245 ? 18.805 12.228 -17.910 1.00 81.50 245 GLY A CA 1
ATOM 1956 C C . GLY A 1 245 ? 20.017 12.037 -16.983 1.00 81.50 245 GLY A C 1
ATOM 1957 O O . GLY A 1 245 ? 20.816 12.953 -16.795 1.00 81.50 245 GLY A O 1
ATOM 1958 N N . GLY A 1 246 ? 20.136 10.863 -16.352 1.00 79.31 246 GLY A N 1
ATOM 1959 C CA . GLY A 1 246 ? 21.206 10.537 -15.400 1.00 79.31 246 GLY A CA 1
ATOM 1960 C C . GLY A 1 246 ? 21.013 11.081 -13.979 1.00 79.31 246 GLY A C 1
ATOM 1961 O O . GLY A 1 246 ? 21.886 10.868 -13.141 1.00 79.31 246 GLY A O 1
ATOM 1962 N N . GLN A 1 247 ? 19.891 11.748 -13.698 1.00 83.69 247 GLN A N 1
ATOM 1963 C CA . GLN A 1 247 ? 19.498 12.190 -12.360 1.00 83.69 247 GLN A CA 1
ATOM 1964 C C . GLN A 1 247 ? 18.466 11.231 -11.769 1.00 83.69 247 GLN A C 1
ATOM 1966 O O . GLN A 1 247 ? 17.563 10.787 -12.478 1.00 83.69 247 GLN A O 1
ATOM 1971 N N . TYR A 1 248 ? 18.573 10.956 -10.470 1.00 86.44 248 TYR A N 1
ATOM 1972 C CA . TYR A 1 248 ? 17.604 10.145 -9.733 1.00 86.44 248 TYR A CA 1
ATOM 1973 C C . TYR A 1 248 ? 16.705 11.054 -8.906 1.00 86.44 248 TYR A C 1
ATOM 1975 O O . TYR A 1 248 ? 17.190 12.005 -8.291 1.00 86.44 248 TYR A O 1
ATOM 1983 N N . ARG A 1 249 ? 15.401 10.785 -8.889 1.00 86.38 249 ARG A N 1
ATOM 1984 C CA . ARG A 1 249 ? 14.429 11.573 -8.122 1.00 86.38 249 ARG A CA 1
ATOM 1985 C C . ARG A 1 249 ? 13.396 10.670 -7.474 1.00 86.38 249 ARG A C 1
ATOM 1987 O O . ARG A 1 249 ? 12.950 9.705 -8.097 1.00 86.38 249 ARG A O 1
ATOM 1994 N N . ALA A 1 250 ? 12.995 11.017 -6.258 1.00 87.12 250 ALA A N 1
ATOM 1995 C CA . ALA A 1 250 ? 11.758 10.516 -5.685 1.00 87.12 250 ALA A CA 1
ATOM 1996 C C . ALA A 1 250 ? 10.601 11.348 -6.249 1.00 87.12 250 ALA A C 1
ATOM 1998 O O . ALA A 1 250 ? 10.634 12.577 -6.221 1.00 87.12 250 ALA A O 1
ATOM 1999 N N . LEU A 1 251 ? 9.591 10.673 -6.790 1.00 83.56 251 LEU A N 1
ATOM 2000 C CA . LEU A 1 251 ? 8.378 11.302 -7.294 1.00 83.56 251 LEU A CA 1
ATOM 2001 C C . LEU A 1 251 ? 7.431 11.548 -6.119 1.00 83.56 251 LEU A C 1
ATOM 2003 O O . LEU A 1 251 ? 6.511 10.769 -5.863 1.00 83.56 251 LEU A O 1
ATOM 2007 N N . ASP A 1 252 ? 7.714 12.614 -5.378 1.00 73.19 252 ASP A N 1
ATOM 2008 C CA . ASP A 1 252 ? 6.854 13.172 -4.340 1.00 73.19 252 ASP A CA 1
ATOM 2009 C C . ASP A 1 252 ? 6.323 14.560 -4.739 1.00 73.19 252 ASP A C 1
ATOM 2011 O O . ASP A 1 252 ? 6.530 15.020 -5.862 1.00 73.19 252 ASP A O 1
ATOM 2015 N N . SER A 1 253 ? 5.608 15.234 -3.835 1.00 59.81 253 SER A N 1
ATOM 2016 C CA . SER A 1 253 ? 5.033 16.563 -4.086 1.00 59.81 253 SER A CA 1
ATOM 2017 C C . SER A 1 253 ? 6.071 17.660 -4.365 1.00 59.81 253 SER A C 1
ATOM 2019 O O . SER A 1 253 ? 5.689 18.764 -4.751 1.00 59.81 253 SER A O 1
ATOM 2021 N N . SER A 1 254 ? 7.365 17.412 -4.144 1.00 60.88 254 SER A N 1
ATOM 2022 C CA . SER A 1 254 ? 8.431 18.408 -4.305 1.00 60.88 254 SER A CA 1
ATOM 2023 C C . SER A 1 254 ? 9.626 17.915 -5.131 1.00 60.88 254 SER A C 1
ATOM 2025 O O . SER A 1 254 ? 10.640 18.605 -5.170 1.00 60.88 254 SER A O 1
ATOM 2027 N N . GLU A 1 255 ? 9.492 16.774 -5.818 1.00 64.44 255 GLU A N 1
ATOM 2028 C CA . GLU A 1 255 ? 10.538 16.099 -6.598 1.00 64.44 255 GLU A CA 1
ATOM 2029 C C . GLU A 1 255 ? 11.920 16.136 -5.927 1.00 64.44 255 GLU A C 1
ATOM 2031 O O . GLU A 1 255 ? 12.838 16.819 -6.386 1.00 64.44 255 GLU A O 1
ATOM 2036 N N . ILE A 1 256 ? 12.094 15.385 -4.839 1.00 71.56 256 ILE A N 1
ATOM 2037 C CA . ILE A 1 256 ? 13.370 15.355 -4.111 1.00 71.56 256 ILE A CA 1
ATOM 2038 C C . ILE A 1 256 ? 14.469 14.678 -4.962 1.00 71.56 256 ILE A C 1
ATOM 2040 O O . ILE A 1 256 ? 14.346 13.490 -5.296 1.00 71.56 256 ILE A O 1
ATOM 2044 N N . PRO A 1 257 ? 15.578 15.377 -5.290 1.00 76.06 257 PRO A N 1
ATOM 2045 C CA . PRO A 1 257 ? 16.731 14.762 -5.942 1.00 76.06 257 PRO A CA 1
ATOM 2046 C C . PRO A 1 257 ? 17.399 13.727 -5.030 1.00 76.06 257 PRO A C 1
ATOM 2048 O O . PRO A 1 257 ? 17.624 13.977 -3.846 1.00 76.06 257 PRO A O 1
ATOM 2051 N N . LEU A 1 258 ? 17.760 12.574 -5.590 1.00 79.12 258 LEU A N 1
ATOM 2052 C CA . LEU A 1 258 ? 18.422 11.487 -4.874 1.00 79.12 258 LEU A CA 1
ATOM 2053 C C . LEU A 1 258 ? 19.902 11.419 -5.266 1.00 79.12 258 LEU A C 1
ATOM 2055 O O . LEU A 1 258 ? 20.255 11.116 -6.407 1.00 79.12 258 LEU A O 1
ATOM 2059 N N . SER A 1 259 ? 20.778 11.658 -4.292 1.00 77.19 259 SER A N 1
ATOM 2060 C CA . SER A 1 259 ? 22.228 11.534 -4.458 1.00 77.19 259 SER A CA 1
ATOM 2061 C C . SER A 1 259 ? 22.666 10.087 -4.240 1.00 77.19 259 SER A C 1
ATOM 2063 O O . SER A 1 259 ? 22.878 9.654 -3.108 1.00 77.19 259 SER A O 1
ATOM 2065 N N . LEU A 1 260 ? 22.810 9.327 -5.327 1.00 77.06 260 LEU A N 1
ATOM 2066 C CA . LEU A 1 260 ? 23.319 7.955 -5.284 1.00 77.06 260 LEU A CA 1
ATOM 2067 C C . LEU A 1 260 ? 24.821 7.924 -5.589 1.00 77.06 260 LEU A C 1
ATOM 2069 O O . LEU A 1 260 ? 25.275 8.477 -6.588 1.00 77.06 260 LEU A O 1
ATOM 2073 N N . SER A 1 261 ? 25.598 7.227 -4.754 1.00 72.50 261 SER A N 1
ATOM 2074 C CA . SER A 1 261 ? 27.050 7.068 -4.948 1.00 72.50 261 SER A CA 1
ATOM 2075 C C . SER A 1 261 ? 27.405 6.170 -6.137 1.00 72.50 261 SER A C 1
ATOM 2077 O O . SER A 1 261 ? 28.507 6.251 -6.678 1.00 72.50 261 SER A O 1
ATOM 2079 N N . ARG A 1 262 ? 26.481 5.296 -6.551 1.00 79.88 262 ARG A N 1
ATOM 2080 C CA . ARG A 1 262 ? 26.625 4.376 -7.685 1.00 79.88 262 ARG A CA 1
ATOM 2081 C C . ARG A 1 262 ? 25.305 4.282 -8.440 1.00 79.88 262 ARG A C 1
ATOM 2083 O O . ARG A 1 262 ? 24.240 4.396 -7.839 1.00 79.88 262 ARG A O 1
ATOM 2090 N N . ARG A 1 263 ? 25.376 4.021 -9.748 1.00 82.38 263 ARG A N 1
ATOM 2091 C CA . ARG A 1 263 ? 24.181 3.743 -10.557 1.00 82.38 263 ARG A CA 1
ATOM 2092 C C . ARG A 1 263 ? 23.561 2.405 -10.122 1.00 82.38 263 ARG A C 1
ATOM 2094 O O . ARG A 1 263 ? 24.284 1.403 -10.124 1.00 82.38 263 ARG A O 1
ATOM 2101 N N . PRO A 1 264 ? 22.275 2.362 -9.733 1.00 85.69 264 PRO A N 1
ATOM 2102 C CA . PRO A 1 264 ? 21.622 1.120 -9.349 1.00 85.69 264 PRO A CA 1
ATOM 2103 C C . PRO A 1 264 ? 21.370 0.254 -10.589 1.00 85.69 264 PRO A C 1
ATOM 2105 O O . PRO A 1 264 ? 20.969 0.755 -11.631 1.00 85.69 264 PRO A O 1
ATOM 2108 N N . ARG A 1 265 ? 21.597 -1.058 -10.464 1.00 89.38 265 ARG A N 1
ATOM 2109 C CA . ARG A 1 265 ? 21.202 -2.069 -11.471 1.00 89.38 265 ARG A CA 1
ATOM 2110 C C . ARG A 1 265 ? 19.921 -2.804 -11.095 1.00 89.38 265 ARG A C 1
ATOM 2112 O O . ARG A 1 265 ? 19.276 -3.423 -11.930 1.00 89.38 265 ARG A O 1
ATOM 2119 N N . ARG A 1 266 ? 19.574 -2.761 -9.811 1.00 91.94 266 ARG A N 1
ATOM 2120 C CA . ARG A 1 266 ? 18.415 -3.429 -9.237 1.00 91.94 266 ARG A CA 1
ATOM 2121 C C . ARG A 1 266 ? 17.861 -2.567 -8.119 1.00 91.94 266 ARG A C 1
ATOM 2123 O O . ARG A 1 266 ? 18.634 -2.072 -7.301 1.00 91.94 266 ARG A O 1
ATOM 2130 N N . ILE A 1 267 ? 16.546 -2.409 -8.102 1.00 90.62 267 ILE A N 1
ATOM 2131 C CA . ILE A 1 267 ? 15.810 -1.624 -7.111 1.00 90.62 267 ILE A CA 1
ATOM 2132 C C . ILE A 1 267 ? 14.854 -2.563 -6.407 1.00 90.62 267 ILE A C 1
ATOM 2134 O O . ILE A 1 267 ? 14.152 -3.337 -7.060 1.00 90.62 267 ILE A O 1
ATOM 2138 N N . ARG A 1 268 ? 14.836 -2.505 -5.078 1.00 92.31 268 ARG A N 1
ATOM 2139 C CA . ARG A 1 268 ? 13.880 -3.256 -4.276 1.00 92.31 268 ARG A CA 1
ATOM 2140 C C . ARG A 1 268 ? 12.778 -2.307 -3.847 1.00 92.31 268 ARG A C 1
ATOM 2142 O O . ARG A 1 268 ? 13.041 -1.355 -3.132 1.00 92.31 268 ARG A O 1
ATOM 2149 N N . VAL A 1 269 ? 11.549 -2.602 -4.239 1.00 93.06 269 VAL A N 1
ATOM 2150 C CA . VAL A 1 269 ? 10.384 -1.869 -3.747 1.00 93.06 269 VAL A CA 1
ATOM 2151 C C . VAL A 1 269 ? 9.818 -2.627 -2.560 1.00 93.06 269 VAL A C 1
ATOM 2153 O O . VAL A 1 269 ? 9.529 -3.816 -2.678 1.00 93.06 269 VAL A O 1
ATOM 2156 N N . CYS A 1 270 ? 9.652 -1.945 -1.432 1.00 90.56 270 CYS A N 1
ATOM 2157 C CA . CYS A 1 270 ? 9.056 -2.488 -0.216 1.00 90.56 270 CYS A CA 1
ATOM 2158 C C . CYS A 1 270 ? 7.773 -1.719 0.108 1.00 90.56 270 CYS A C 1
ATOM 2160 O O . CYS A 1 270 ? 7.821 -0.521 0.378 1.00 90.56 270 CYS A O 1
ATOM 2162 N N . LEU A 1 271 ? 6.633 -2.405 0.118 1.00 88.62 271 LEU A N 1
ATOM 2163 C CA . LEU A 1 271 ? 5.328 -1.860 0.476 1.00 88.62 271 LEU A CA 1
ATOM 2164 C C . LEU A 1 271 ? 4.928 -2.338 1.872 1.00 88.62 271 LEU A C 1
ATOM 2166 O O . LEU A 1 271 ? 4.729 -3.532 2.090 1.00 88.62 271 LEU A O 1
ATOM 2170 N N . HIS A 1 272 ? 4.732 -1.398 2.795 1.00 85.62 272 HIS A N 1
ATOM 2171 C CA . HIS A 1 272 ? 4.072 -1.647 4.071 1.00 85.62 272 HIS A CA 1
ATOM 2172 C C . HIS A 1 272 ? 2.653 -1.080 4.024 1.00 85.62 272 HIS A C 1
ATOM 2174 O O . HIS A 1 272 ? 2.437 0.108 4.270 1.00 85.62 272 HIS A O 1
ATOM 2180 N N . TYR A 1 273 ? 1.668 -1.936 3.733 1.00 79.38 273 TYR A N 1
ATOM 2181 C CA . TYR A 1 273 ? 0.301 -1.472 3.486 1.00 79.38 273 TYR A CA 1
ATOM 2182 C C . TYR A 1 273 ? -0.349 -0.863 4.740 1.00 79.38 273 TYR A C 1
ATOM 2184 O O . TYR A 1 273 ? -0.898 0.234 4.671 1.00 79.38 273 TYR A O 1
ATOM 2192 N N . ALA A 1 274 ? -0.223 -1.527 5.899 1.00 74.25 274 ALA A N 1
ATOM 2193 C CA . ALA A 1 274 ? -0.796 -1.050 7.164 1.00 74.25 274 ALA A CA 1
ATOM 2194 C C . ALA A 1 274 ? -0.238 0.318 7.606 1.00 74.25 274 ALA A C 1
ATOM 2196 O O . ALA A 1 274 ? -1.004 1.198 7.981 1.00 74.25 274 ALA A O 1
ATOM 2197 N N . GLU A 1 275 ? 1.077 0.532 7.485 1.00 72.88 275 GLU A N 1
ATOM 2198 C CA . GLU A 1 275 ? 1.714 1.813 7.822 1.00 72.88 275 GLU A CA 1
ATOM 2199 C C . GLU A 1 275 ? 1.624 2.865 6.703 1.00 72.88 275 GLU A C 1
ATOM 2201 O O . GLU A 1 275 ? 2.080 3.991 6.888 1.00 72.88 275 GLU A O 1
ATOM 2206 N N . ARG A 1 276 ? 1.058 2.519 5.536 1.00 80.38 276 ARG A N 1
ATOM 2207 C CA . ARG A 1 276 ? 0.992 3.377 4.337 1.00 80.38 276 ARG A CA 1
ATOM 2208 C C . ARG A 1 276 ? 2.361 3.908 3.895 1.00 80.38 276 ARG A C 1
ATOM 2210 O O . ARG A 1 276 ? 2.480 5.051 3.455 1.00 80.38 276 ARG A O 1
ATOM 2217 N N . LYS A 1 277 ? 3.392 3.067 3.996 1.00 84.38 277 LYS A N 1
ATOM 2218 C CA . LYS A 1 277 ? 4.771 3.408 3.626 1.00 84.38 277 LYS A CA 1
ATOM 2219 C C . LYS A 1 277 ? 5.239 2.592 2.432 1.00 84.38 277 LYS A C 1
ATOM 2221 O O . LYS A 1 277 ? 4.936 1.404 2.315 1.00 84.38 277 LYS A O 1
ATOM 2226 N N . VAL A 1 278 ? 6.030 3.236 1.583 1.00 88.00 278 VAL A N 1
ATOM 2227 C CA . VAL A 1 278 ? 6.794 2.604 0.507 1.00 88.00 278 VAL A CA 1
ATOM 2228 C C . VAL A 1 278 ? 8.258 3.008 0.662 1.00 88.00 278 VAL A C 1
ATOM 2230 O O . VAL A 1 278 ? 8.543 4.170 0.945 1.00 88.00 278 VAL A O 1
ATOM 2233 N N . ALA A 1 279 ? 9.166 2.053 0.477 1.00 88.25 279 ALA A N 1
ATOM 2234 C CA . ALA A 1 279 ? 10.611 2.265 0.455 1.00 88.25 279 ALA A CA 1
ATOM 2235 C C . ALA A 1 279 ? 11.225 1.691 -0.834 1.00 88.25 279 ALA A C 1
ATOM 2237 O O . ALA A 1 279 ? 10.672 0.749 -1.412 1.00 88.25 279 ALA A O 1
ATOM 2238 N N . PHE A 1 280 ? 12.349 2.276 -1.257 1.00 88.12 280 PHE A N 1
ATOM 2239 C CA . PHE A 1 280 ? 13.063 2.001 -2.509 1.00 88.12 280 PHE A CA 1
ATOM 2240 C C . PHE A 1 280 ? 14.564 1.829 -2.269 1.00 88.12 280 PHE A C 1
ATOM 2242 O O . PHE A 1 280 ? 15.072 2.495 -1.337 1.00 88.12 280 PHE A O 1
#

Foldseek 3Di:
DVVVVVVVVVVLVVLVVVLVVVVVVVVVVLVVVVVVLVVVVVVLVVVVVVLVPDDPVVSVVCVVVSVVVVPPDSDDDRPDDPPVSVVSVVVSVVVLVVVVVVVVVVCVVPPPPVVVVVVVQLVDDPVVVVVVVVVVVVVLADAAEDPWFWDPLAAELQWDQDPRSQDIDGHPDDSPPCDPDRQNYAHPDRDIGTPDDDQGGKYKYKHFDDPDDKDKDWDFDPPQDRDDDHAFAVVRRIWIWMDDPNWIFTRHPVTHTDDDPDDDRMDMWMDHNVVRDIDD

Sequence (280 aa):
MHQFLEEQECLLLVQLGEFQEELEKEQKENATKLSEEISHLGDLIREMEAKHQQPANIFLQDIKSTLSRSNREVFHQLPGISIQLEKRLGGFVHKLVLLQERLQKFRDTFPAELKEAEAAYLAVDAHGHIMAMVMKMTEASTPQKANVTLDPDTAHPNLIVFKDRKNVGFKWQNPRLPLAASPERFTSVSCVLGCEGFTVGRHYWEVEVGEMGDWAVGVARASVKRKGEIRFGPDWGIWAVQQCGGQYRALDSSEIPLSLSRRPRRIRVCLHYAERKVAF

Radius of gyration: 28.93 Å; chains: 1; bounding box: 80×50×69 Å

Secondary structure (DSSP, 8-state):
-HHHHHHHHHHHHHHHHHHHHHHHHHHHHHHHHHHHHHHHHHHHHHHHHHHHTS-HHHHHHHHHHHHHHHTS-S-S---PPPHHHHHHHHHHHHHHHHHHHHHHHHHTT-TTTHHHHHHHHTTSHHHHHHHHHHHHHHHTTSPEE----B-TTTS-TTEEE-TTSS-EEE--S-S-S-----TT--SSS----BS----SSEEEEEEE--SSS-EEEEEE-TT---SS----BGGGTEEEEEEETTEEEEESTT-EEE--SS--SEEEEEEETTTTEEE-